Protein 5AOX (pdb70)

CATH classification: 3.30.720.10

GO terms:
  GO:0005515 protein binding (F, IPI)
  GO:0005047 signal recognition particle binding (F, TAS)
  GO:0003723 RNA binding (F, TAS)
  GO:0005785 signal recognition particle receptor complex (C, TAS)
  GO:0005829 cytosol (C, TAS)

Structure (mmCIF, N/CA/C/O backbone):
data_5AOX
#
_entry.id   5AOX
#
_cell.length_a   81.480
_cell.length_b   56.730
_cell.length_c   170.590
_cell.angle_alpha   90.00
_cell.angle_beta   93.69
_cell.angle_gamma   90.00
#
_symmetry.space_group_name_H-M   'C 1 2 1'
#
loop_
_entity.id
_entity.type
_entity.pdbx_description
1 polymer 'SIGNAL RECOGNITION PARTICLE 9 KDA PROTEIN'
2 polymer 'SIGNAL RECOGNITION PARTICLE 14 KDA PROTEIN'
3 polymer 'ALU JO CONSENSUS RNA'
4 non-polymer 'ACETATE ION'
5 non-polymer 'SULFATE ION'
6 non-polymer DI(HYDROXYETHYL)ETHER
7 non-polymer 'MAGNESIUM ION'
8 water water
#
loop_
_atom_site.group_PDB
_atom_site.id
_atom_site.type_symbol
_atom_site.label_atom_id
_atom_site.label_alt_id
_atom_site.label_comp_id
_atom_site.label_asym_id
_atom_site.label_entity_id
_atom_site.label_seq_id
_atom_site.pdbx_PDB_ins_code
_atom_site.Cartn_x
_atom_site.Cartn_y
_atom_site.Cartn_z
_atom_site.occupancy
_atom_site.B_iso_or_equiv
_atom_site.auth_seq_id
_atom_site.auth_comp_id
_atom_site.auth_asym_id
_atom_site.auth_atom_id
_atom_site.pdbx_PDB_model_num
ATOM 1 N N . PRO A 1 1 ? 29.311 -3.159 28.271 1.00 25.68 2 PRO A N 1
ATOM 2 C CA . PRO A 1 1 ? 29.827 -3.677 29.540 1.00 26.31 2 PRO A CA 1
ATOM 3 C C . PRO A 1 1 ? 28.793 -3.578 30.655 1.00 26.30 2 PRO A C 1
ATOM 4 O O . PRO A 1 1 ? 27.676 -3.106 30.422 1.00 25.79 2 PRO A O 1
ATOM 15 N N . GLN A 1 2 ? 29.179 -4.022 31.848 1.00 27.60 3 GLN A N 1
ATOM 16 C CA . GLN A 1 2 ? 28.336 -3.917 33.034 1.00 27.79 3 GLN A CA 1
ATOM 17 C C . GLN A 1 2 ? 28.514 -2.551 33.696 1.00 27.44 3 GLN A C 1
ATOM 18 O O . GLN A 1 2 ? 29.625 -2.025 33.751 1.00 27.45 3 GLN A O 1
ATOM 32 N N . TYR A 1 3 ? 27.415 -1.990 34.196 1.00 26.95 4 TYR A N 1
ATOM 33 C CA . TYR A 1 3 ? 27.445 -0.732 34.942 1.00 26.79 4 TYR A CA 1
ATOM 34 C C . TYR A 1 3 ? 27.155 -0.982 36.422 1.00 29.34 4 TYR A C 1
ATOM 35 O O . TYR A 1 3 ? 26.243 -1.739 36.759 1.00 28.84 4 TYR A O 1
ATOM 53 N N . GLN A 1 4 ? 27.918 -0.336 37.302 1.00 35.42 5 GLN A N 1
ATOM 54 C CA . GLN A 1 4 ? 27.700 -0.474 38.741 1.00 41.16 5 GLN A CA 1
ATOM 55 C C . GLN A 1 4 ? 26.826 0.655 39.294 1.00 39.30 5 GLN A C 1
ATOM 56 O O . GLN A 1 4 ? 26.237 0.523 40.367 1.00 39.90 5 GLN A O 1
ATOM 70 N N . THR A 1 5 ? 26.746 1.755 38.550 1.00 27.10 6 THR A N 1
ATOM 71 C CA . THR A 1 5 ? 25.967 2.918 38.959 1.00 26.92 6 THR A CA 1
ATOM 72 C C . THR A 1 5 ? 24.701 3.023 38.119 1.00 26.41 6 THR A C 1
ATOM 73 O O . THR A 1 5 ? 24.756 3.161 36.890 1.00 25.74 6 THR A O 1
ATOM 84 N N . TRP A 1 6 ? 23.559 2.951 38.789 1.00 25.19 7 TRP A N 1
ATOM 85 C CA . TRP A 1 6 ? 22.277 2.877 38.102 1.00 24.19 7 TRP A CA 1
ATOM 86 C C . TRP A 1 6 ? 22.005 4.060 37.170 1.00 25.07 7 TRP A C 1
ATOM 87 O O . TRP A 1 6 ? 21.641 3.862 36.011 1.00 23.69 7 TRP A O 1
ATOM 108 N N . GLU A 1 7 ? 22.151 5.281 37.679 1.00 27.59 8 GLU A N 1
ATOM 109 C CA . GLU A 1 7 ? 21.793 6.463 36.901 1.00 28.88 8 GLU A CA 1
ATOM 110 C C . GLU A 1 7 ? 22.681 6.572 35.674 1.00 28.09 8 GLU A C 1
ATOM 111 O O . GLU A 1 7 ? 22.254 7.056 34.624 1.00 27.97 8 GLU A O 1
ATOM 123 N N . GLU A 1 8 ? 23.921 6.117 35.812 1.00 27.73 9 GLU A N 1
ATOM 124 C CA . GLU A 1 8 ? 24.858 6.137 34.699 1.00 27.19 9 GLU A CA 1
ATOM 125 C C . GLU A 1 8 ? 24.394 5.166 33.615 1.00 24.58 9 GLU A C 1
ATOM 126 O O . GLU A 1 8 ? 24.455 5.469 32.421 1.00 24.31 9 GLU A O 1
ATOM 138 N N . PHE A 1 9 ? 23.917 4.002 34.041 1.00 22.91 10 PHE A N 1
ATOM 139 C CA . PHE A 1 9 ? 23.371 3.020 33.118 1.00 20.77 10 PHE A CA 1
ATOM 140 C C . PHE A 1 9 ? 22.110 3.565 32.466 1.00 20.79 10 PHE A C 1
ATOM 141 O O . PHE A 1 9 ? 21.935 3.477 31.252 1.00 19.96 10 PHE A O 1
ATOM 158 N N . SER A 1 10 ? 21.236 4.129 33.288 1.00 21.95 11 SER A N 1
ATOM 159 C CA . SER A 1 10 ? 19.960 4.649 32.824 1.00 22.30 11 SER A CA 1
ATOM 160 C C . SER A 1 10 ? 20.155 5.651 31.688 1.00 23.09 11 SER A C 1
ATOM 161 O O . SER A 1 10 ? 19.486 5.579 30.657 1.00 22.31 11 SER A O 1
ATOM 169 N N . ARG A 1 11 ? 21.091 6.572 31.879 1.00 24.82 12 ARG A N 1
ATOM 170 C CA . ARG A 1 11 ? 21.345 7.622 30.903 1.00 26.06 12 ARG A CA 1
ATOM 171 C C . ARG A 1 11 ? 21.950 7.066 29.618 1.00 24.49 12 ARG A C 1
ATOM 172 O O . ARG A 1 11 ? 21.512 7.416 28.524 1.00 24.44 12 ARG A O 1
ATOM 193 N N . ALA A 1 12 ? 22.951 6.200 29.752 1.00 23.44 13 ALA A N 1
ATOM 194 C CA . ALA A 1 12 ? 23.579 5.576 28.590 1.00 22.21 13 ALA A CA 1
ATOM 195 C C . ALA A 1 12 ? 22.574 4.697 27.849 1.00 20.34 13 ALA A C 1
ATOM 196 O O . ALA A 1 12 ? 22.537 4.690 26.623 1.00 19.98 13 ALA A O 1
ATOM 203 N N . ALA A 1 13 ? 21.753 3.966 28.597 1.00 19.51 14 ALA A N 1
ATOM 204 C CA . ALA A 1 13 ? 20.758 3.079 27.992 1.00 18.02 14 ALA A CA 1
ATOM 205 C C . ALA A 1 13 ? 19.720 3.864 27.187 1.00 19.23 14 ALA A C 1
ATOM 206 O O . ALA A 1 13 ? 19.353 3.474 26.077 1.00 19.42 14 ALA A O 1
ATOM 213 N N . GLU A 1 14 ? 19.254 4.973 27.747 1.00 23.04 15 GLU A N 1
ATOM 214 C CA . GLU A 1 14 ? 18.281 5.814 27.066 1.00 25.82 15 GLU A CA 1
ATOM 215 C C . GLU A 1 14 ? 18.875 6.466 25.816 1.00 25.28 15 GLU A C 1
ATOM 216 O O . GLU A 1 14 ? 18.208 6.571 24.788 1.00 22.49 15 GLU A O 1
ATOM 228 N N . LYS A 1 15 ? 20.127 6.904 25.914 1.00 28.05 16 LYS A N 1
ATOM 229 C CA . LYS A 1 15 ? 20.826 7.502 24.781 1.00 29.36 16 LYS A CA 1
ATOM 230 C C . LYS A 1 15 ? 20.910 6.507 23.628 1.00 26.50 16 LYS A C 1
ATOM 231 O O . LYS A 1 15 ? 20.708 6.863 22.462 1.00 24.94 16 LYS A O 1
ATOM 250 N N . LEU A 1 16 ? 21.211 5.257 23.970 1.00 20.09 17 LEU A N 1
ATOM 251 C CA . LEU A 1 16 ? 21.404 4.209 22.977 1.00 18.83 17 LEU A CA 1
ATOM 252 C C . LEU A 1 16 ? 20.094 3.919 22.269 1.00 18.55 17 LEU A C 1
ATOM 253 O O . LEU A 1 16 ? 20.062 3.742 21.052 1.00 19.66 17 LEU A O 1
ATOM 269 N N . TYR A 1 17 ? 19.012 3.870 23.036 1.00 18.23 18 TYR A N 1
ATOM 270 C CA . TYR A 1 17 ? 17.693 3.652 22.454 1.00 19.37 18 TYR A CA 1
ATOM 271 C C . TYR A 1 17 ? 17.341 4.767 21.467 1.00 20.19 18 TYR A C 1
ATOM 272 O O . TYR A 1 17 ? 16.951 4.509 20.327 1.00 19.48 18 TYR A O 1
ATOM 290 N N . LEU A 1 18 ? 17.472 6.006 21.921 1.00 20.16 19 LEU A N 1
ATOM 291 C CA . LEU A 1 18 ? 17.082 7.157 21.120 1.00 21.68 19 LEU A CA 1
ATOM 292 C C . LEU A 1 18 ? 17.907 7.285 19.843 1.00 21.90 19 LEU A C 1
ATOM 293 O O . LEU A 1 18 ? 17.444 7.849 18.852 1.00 22.74 19 LEU A O 1
ATOM 309 N N . ALA A 1 19 ? 19.125 6.755 19.868 1.00 23.79 20 ALA A N 1
ATOM 310 C CA . ALA A 1 19 ? 20.013 6.837 18.714 1.00 26.49 20 ALA A CA 1
ATOM 311 C C . ALA A 1 19 ? 19.445 6.049 17.540 1.00 27.87 20 ALA A C 1
ATOM 312 O O . ALA A 1 19 ? 19.641 6.423 16.388 1.00 29.30 20 ALA A O 1
ATOM 319 N N . ASP A 1 20 ? 18.744 4.957 17.836 1.00 26.46 21 ASP A N 1
ATOM 320 C CA . ASP A 1 20 ? 18.116 4.149 16.792 1.00 27.20 21 ASP A CA 1
ATOM 321 C C . ASP A 1 20 ? 17.110 3.177 17.410 1.00 26.34 21 ASP A C 1
ATOM 322 O O . ASP A 1 20 ? 17.444 2.024 17.676 1.00 26.08 21 ASP A O 1
ATOM 331 N N . PRO A 1 21 ? 15.873 3.646 17.640 1.00 25.89 22 PRO A N 1
ATOM 332 C CA . PRO A 1 21 ? 14.831 2.871 18.326 1.00 24.98 22 PRO A CA 1
ATOM 333 C C . PRO A 1 21 ? 14.571 1.479 17.756 1.00 25.33 22 PRO A C 1
ATOM 334 O O . PRO A 1 21 ? 14.398 0.541 18.536 1.00 24.51 22 PRO A O 1
ATOM 345 N N . MET A 1 22 ? 14.543 1.337 16.435 1.00 26.50 23 MET A N 1
ATOM 346 C CA . MET A 1 22 ? 14.204 0.052 15.828 1.00 26.88 23 MET A CA 1
ATOM 347 C C . MET A 1 22 ? 15.297 -0.997 16.044 1.00 26.85 23 MET A C 1
ATOM 348 O O . MET A 1 22 ? 15.005 -2.190 16.111 1.00 26.63 23 MET A O 1
ATOM 362 N N . LYS A 1 23 ? 16.546 -0.554 16.165 1.00 27.05 24 LYS A N 1
ATOM 363 C CA . LYS A 1 23 ? 17.672 -1.477 16.343 1.00 27.07 24 LYS A CA 1
ATOM 364 C C . LYS A 1 23 ? 17.826 -1.946 17.797 1.00 25.76 24 LYS A C 1
ATOM 365 O O . LYS A 1 23 ? 18.428 -2.984 18.060 1.00 25.58 24 LYS A O 1
ATOM 384 N N . ALA A 1 24 ? 17.276 -1.185 18.735 1.00 24.84 25 ALA A N 1
ATOM 385 C CA . ALA A 1 24 ? 17.466 -1.483 20.152 1.00 23.58 25 ALA A CA 1
ATOM 386 C C . ALA A 1 24 ? 16.521 -2.573 20.660 1.00 22.83 25 ALA A C 1
ATOM 387 O O . ALA A 1 24 ? 15.410 -2.744 20.156 1.00 23.03 25 ALA A O 1
ATOM 394 N N . ARG A 1 25 ? 16.984 -3.319 21.658 1.00 12.35 26 ARG A N 1
ATOM 395 C CA . ARG A 1 25 ? 16.113 -4.204 22.416 1.00 12.41 26 ARG A CA 1
ATOM 396 C C . ARG A 1 25 ? 16.445 -4.089 23.897 1.00 13.76 26 ARG A C 1
ATOM 397 O O . ARG A 1 25 ? 17.600 -3.841 24.271 1.00 12.79 26 ARG A O 1
ATOM 418 N N . VAL A 1 26 ? 15.415 -4.261 24.722 1.00 11.72 27 VAL A N 1
ATOM 419 C CA . VAL A 1 26 ? 15.517 -4.139 26.170 1.00 11.91 27 VAL A CA 1
ATOM 420 C C . VAL A 1 26 ? 15.128 -5.468 26.777 1.00 11.58 27 VAL A C 1
ATOM 421 O O . VAL A 1 26 ? 14.020 -5.958 26.546 1.00 12.40 27 VAL A O 1
ATOM 434 N N . VAL A 1 27 ? 16.044 -6.051 27.541 1.00 11.83 28 VAL A N 1
ATOM 435 C CA . VAL A 1 27 ? 15.876 -7.401 28.060 1.00 11.64 28 VAL A CA 1
ATOM 436 C C . VAL A 1 27 ? 15.942 -7.387 29.587 1.00 11.98 28 VAL A C 1
ATOM 437 O O . VAL A 1 27 ? 16.821 -6.749 30.163 1.00 12.50 28 VAL A O 1
ATOM 450 N N . LEU A 1 28 ? 15.002 -8.077 30.225 1.00 12.11 29 LEU A N 1
ATOM 451 C CA . LEU A 1 28 ? 15.016 -8.283 31.676 1.00 14.11 29 LEU A CA 1
ATOM 452 C C . LEU A 1 28 ? 15.203 -9.758 31.947 1.00 14.60 29 LEU A C 1
ATOM 453 O O . LEU A 1 28 ? 14.638 -10.591 31.233 1.00 13.62 29 LEU A O 1
ATOM 469 N N . LYS A 1 29 ? 15.990 -10.080 32.972 1.00 12.71 30 LYS A N 1
ATOM 470 C CA . LYS A 1 29 ? 16.139 -11.457 33.424 1.00 12.85 30 LYS A CA 1
ATOM 471 C C . LYS A 1 29 ? 16.048 -11.537 34.938 1.00 13.42 30 LYS A C 1
ATOM 472 O O . LYS A 1 29 ? 16.861 -10.942 35.648 1.00 14.03 30 LYS A O 1
ATOM 491 N N . TYR A 1 30 ? 15.077 -12.303 35.426 1.00 13.30 31 TYR A N 1
ATOM 492 C CA . TYR A 1 30 ? 14.839 -12.410 36.858 1.00 13.87 31 TYR A CA 1
ATOM 493 C C . TYR A 1 30 ? 15.013 -13.835 37.361 1.00 14.21 31 TYR A C 1
ATOM 494 O O . TYR A 1 30 ? 14.393 -14.767 36.846 1.00 13.79 31 TYR A O 1
ATOM 512 N N . ARG A 1 31 ? 15.856 -13.984 38.380 1.00 15.05 32 ARG A N 1
ATOM 513 C CA . ARG A 1 31 ? 16.074 -15.263 39.039 1.00 15.58 32 ARG A CA 1
ATOM 514 C C . ARG A 1 31 ? 15.704 -15.155 40.515 1.00 16.30 32 ARG A C 1
ATOM 515 O O . ARG A 1 31 ? 16.479 -14.653 41.326 1.00 17.06 32 ARG A O 1
ATOM 536 N N . HIS A 1 32 ? 14.507 -15.624 40.852 1.00 18.24 33 HIS A N 1
ATOM 537 C CA . HIS A 1 32 ? 14.034 -15.584 42.230 1.00 19.01 33 HIS A CA 1
ATOM 538 C C . HIS A 1 32 ? 14.933 -16.426 43.130 1.00 18.11 33 HIS A C 1
ATOM 539 O O . HIS A 1 32 ? 15.306 -15.997 44.213 1.00 18.70 33 HIS A O 1
ATOM 554 N N . SER A 1 33 ? 15.284 -17.618 42.660 1.00 18.88 34 SER A N 1
ATOM 555 C CA . SER A 1 33 ? 16.072 -18.561 43.449 1.00 23.35 34 SER A CA 1
ATOM 556 C C . SER A 1 33 ? 17.403 -17.957 43.886 1.00 24.42 34 SER A C 1
ATOM 557 O O . SER A 1 33 ? 17.862 -18.203 44.999 1.00 25.44 34 SER A O 1
ATOM 565 N N . ASP A 1 34 ? 18.012 -17.167 43.006 1.00 26.20 35 ASP A N 1
ATOM 566 C CA . ASP A 1 34 ? 19.298 -16.531 43.289 1.00 28.15 35 ASP A CA 1
ATOM 567 C C . ASP A 1 34 ? 19.123 -15.128 43.865 1.00 28.52 35 ASP A C 1
ATOM 568 O O . ASP A 1 34 ? 20.070 -14.541 44.388 1.00 28.95 35 ASP A O 1
ATOM 577 N N . GLY A 1 35 ? 17.911 -14.593 43.768 1.00 23.56 36 GLY A N 1
ATOM 578 C CA . GLY A 1 35 ? 17.633 -13.261 44.267 1.00 19.41 36 GLY A CA 1
ATOM 579 C C . GLY A 1 35 ? 18.395 -12.190 43.503 1.00 21.64 36 GLY A C 1
ATOM 580 O O . GLY A 1 35 ? 19.006 -11.304 44.102 1.00 22.26 36 GLY A O 1
ATOM 584 N N . ASN A 1 36 ? 18.374 -12.266 42.175 1.00 19.76 37 ASN A N 1
ATOM 585 C CA . ASN A 1 36 ? 18.970 -11.201 41.374 1.00 17.94 37 ASN A CA 1
ATOM 586 C C . ASN A 1 36 ? 18.145 -10.855 40.146 1.00 16.84 37 ASN A C 1
ATOM 587 O O . ASN A 1 36 ? 17.255 -11.604 39.729 1.00 19.13 37 ASN A O 1
ATOM 598 N N . LEU A 1 37 ? 18.437 -9.683 39.604 1.00 16.67 38 LEU A N 1
ATOM 599 C CA . LEU A 1 37 ? 17.727 -9.142 38.468 1.00 15.79 38 LEU A CA 1
ATOM 600 C C . LEU A 1 37 ? 18.759 -8.512 37.552 1.00 15.77 38 LEU A C 1
ATOM 601 O O . LEU A 1 37 ? 19.738 -7.919 38.014 1.00 16.45 38 LEU A O 1
ATOM 617 N N . CYS A 1 38 ? 18.538 -8.647 36.252 1.00 15.06 39 CYS A N 1
ATOM 618 C CA . CYS A 1 38 ? 19.451 -8.101 35.261 1.00 15.03 39 CYS A CA 1
ATOM 619 C C . CYS A 1 38 ? 18.648 -7.360 34.210 1.00 14.36 39 CYS A C 1
ATOM 620 O O . CYS A 1 38 ? 17.574 -7.816 33.805 1.00 13.75 39 CYS A O 1
ATOM 628 N N . VAL A 1 39 ? 19.161 -6.210 33.784 1.00 14.54 40 VAL A N 1
ATOM 629 C CA . VAL A 1 39 ? 18.575 -5.480 32.666 1.00 15.61 40 VAL A CA 1
ATOM 630 C C . VAL A 1 39 ? 19.651 -5.155 31.650 1.00 14.72 40 VAL A C 1
ATOM 631 O O . VAL A 1 39 ? 20.785 -4.806 32.010 1.00 14.80 40 VAL A O 1
ATOM 644 N N . LYS A 1 40 ? 19.289 -5.276 30.378 1.00 13.66 41 LYS A N 1
ATOM 645 C CA . LYS A 1 40 ? 20.208 -4.967 29.292 1.00 13.79 41 LYS A CA 1
ATOM 646 C C . LYS A 1 40 ? 19.529 -4.159 28.193 1.00 13.47 41 LYS A C 1
ATOM 647 O O . LYS A 1 40 ? 18.379 -4.418 27.834 1.00 12.94 41 LYS A O 1
ATOM 666 N N . VAL A 1 41 ? 20.254 -3.176 27.668 1.00 13.86 42 VAL A N 1
ATOM 667 C CA . VAL A 1 41 ? 19.877 -2.534 26.423 1.00 13.70 42 VAL A CA 1
ATOM 668 C C . VAL A 1 41 ? 21.031 -2.693 25.430 1.00 13.96 42 VAL A C 1
ATOM 669 O O . VAL A 1 41 ? 22.193 -2.394 25.743 1.00 14.52 42 VAL A O 1
ATOM 682 N N . THR A 1 42 ? 20.702 -3.193 24.244 1.00 13.59 43 THR A N 1
ATOM 683 C CA . THR A 1 42 ? 21.699 -3.448 23.213 1.00 13.83 43 THR A CA 1
ATOM 684 C C . THR A 1 42 ? 21.156 -3.145 21.818 1.00 13.67 43 THR A C 1
ATOM 685 O O . THR A 1 42 ? 19.954 -3.288 21.562 1.00 13.22 43 THR A O 1
ATOM 696 N N . ASP A 1 43 ? 22.050 -2.717 20.928 1.00 14.13 44 ASP A N 1
ATOM 697 C CA . ASP A 1 43 ? 21.729 -2.554 19.511 1.00 14.12 44 ASP A CA 1
ATOM 698 C C . ASP A 1 43 ? 22.623 -3.472 18.668 1.00 14.24 44 ASP A C 1
ATOM 699 O O . ASP A 1 43 ? 22.742 -3.287 17.458 1.00 14.46 44 ASP A O 1
ATOM 708 N N . ASP A 1 44 ? 23.260 -4.432 19.346 1.00 17.86 45 ASP A N 1
ATOM 709 C CA . ASP A 1 44 ? 24.180 -5.418 18.754 1.00 17.99 45 ASP A CA 1
ATOM 710 C C . ASP A 1 44 ? 25.534 -4.842 18.323 1.00 17.75 45 ASP A C 1
ATOM 711 O O . ASP A 1 44 ? 26.395 -5.568 17.817 1.00 16.53 45 ASP A O 1
ATOM 720 N N . LEU A 1 45 ? 25.723 -3.548 18.559 1.00 15.49 46 LEU A N 1
ATOM 721 C CA . LEU A 1 45 ? 27.032 -2.925 18.445 1.00 16.26 46 LEU A CA 1
ATOM 722 C C . LEU A 1 45 ? 27.593 -2.727 19.851 1.00 16.52 46 LEU A C 1
ATOM 723 O O . LEU A 1 45 ? 28.780 -2.956 20.100 1.00 17.04 46 LEU A O 1
ATOM 739 N N . VAL A 1 46 ? 26.723 -2.314 20.769 1.00 16.21 47 VAL A N 1
ATOM 740 C CA . VAL A 1 46 ? 27.071 -2.210 22.180 1.00 16.86 47 VAL A CA 1
ATOM 741 C C . VAL A 1 46 ? 26.015 -2.913 23.033 1.00 15.78 47 VAL A C 1
ATOM 742 O O . VAL A 1 46 ? 24.845 -3.017 22.634 1.00 15.20 47 VAL A O 1
ATOM 755 N N . SER A 1 47 ? 26.440 -3.401 24.195 1.00 15.96 48 SER A N 1
ATOM 756 C CA . SER A 1 47 ? 25.550 -4.059 25.144 1.00 15.50 48 SER A CA 1
ATOM 757 C C . SER A 1 47 ? 25.726 -3.420 26.512 1.00 15.93 48 SER A C 1
ATOM 758 O O . SER A 1 47 ? 26.780 -3.558 27.140 1.00 16.53 48 SER A O 1
ATOM 766 N N . LEU A 1 48 ? 24.703 -2.705 26.960 1.00 15.70 49 LEU A N 1
ATOM 767 C CA . LEU A 1 48 ? 24.764 -2.016 28.237 1.00 16.14 49 LEU A CA 1
ATOM 768 C C . LEU A 1 48 ? 24.021 -2.853 29.261 1.00 15.83 49 LEU A C 1
ATOM 769 O O . LEU A 1 48 ? 22.846 -3.153 29.075 1.00 15.19 49 LEU A O 1
ATOM 785 N N . VAL A 1 49 ? 24.712 -3.230 30.334 1.00 16.34 50 VAL A N 1
ATOM 786 C CA . VAL A 1 49 ? 24.167 -4.171 31.312 1.00 16.18 50 VAL A CA 1
ATOM 787 C C . VAL A 1 49 ? 24.221 -3.622 32.740 1.00 16.78 50 VAL A C 1
ATOM 788 O O . VAL A 1 49 ? 25.224 -3.042 33.160 1.00 17.54 50 VAL A O 1
ATOM 801 N N . TYR A 1 50 ? 23.130 -3.819 33.475 1.00 16.50 51 TYR A N 1
ATOM 802 C CA . TYR A 1 50 ? 23.071 -3.491 34.895 1.00 17.08 51 TYR A CA 1
ATOM 803 C C . TYR A 1 50 ? 22.512 -4.690 35.654 1.00 18.94 51 TYR A C 1
ATOM 804 O O . TYR A 1 50 ? 21.372 -5.104 35.426 1.00 16.27 51 TYR A O 1
ATOM 822 N N . LYS A 1 51 ? 23.328 -5.256 36.541 1.00 17.64 52 LYS A N 1
ATOM 823 C CA . LYS A 1 51 ? 22.931 -6.424 37.325 1.00 17.69 52 LYS A CA 1
ATOM 824 C C . LYS A 1 51 ? 22.838 -6.048 38.798 1.00 18.45 52 LYS A C 1
ATOM 825 O O . LYS A 1 51 ? 23.658 -5.283 39.299 1.00 19.22 52 LYS A O 1
ATOM 844 N N . THR A 1 52 ? 21.848 -6.591 39.496 1.00 18.30 53 THR A N 1
ATOM 845 C CA . THR A 1 52 ? 21.630 -6.202 40.884 1.00 19.04 53 THR A CA 1
ATOM 846 C C . THR A 1 52 ? 21.027 -7.311 41.726 1.00 19.18 53 THR A C 1
ATOM 847 O O . THR A 1 52 ? 20.421 -8.252 41.204 1.00 18.53 53 THR A O 1
ATOM 858 N N . ASP A 1 53 ? 21.206 -7.181 43.036 1.00 20.16 54 ASP A N 1
ATOM 859 C CA . ASP A 1 53 ? 20.512 -8.021 44.001 1.00 22.24 54 ASP A CA 1
ATOM 860 C C . ASP A 1 53 ? 19.877 -7.153 45.095 1.00 23.36 54 ASP A C 1
ATOM 861 O O . ASP A 1 53 ? 19.476 -7.659 46.144 1.00 22.38 54 ASP A O 1
ATOM 870 N N . GLN A 1 54 ? 19.800 -5.845 44.837 1.00 25.04 55 GLN A N 1
ATOM 871 C CA . GLN A 1 54 ? 19.198 -4.894 45.775 1.00 27.30 55 GLN A CA 1
ATOM 872 C C . GLN A 1 54 ? 17.746 -4.616 45.393 1.00 27.36 55 GLN A C 1
ATOM 873 O O . GLN A 1 54 ? 17.449 -4.272 44.247 1.00 27.48 55 GLN A O 1
ATOM 887 N N . ALA A 1 55 ? 16.848 -4.757 46.362 1.00 27.98 56 ALA A N 1
ATOM 888 C CA . ALA A 1 55 ? 15.412 -4.674 46.101 1.00 27.70 56 ALA A CA 1
ATOM 889 C C . ALA A 1 55 ? 14.966 -3.285 45.641 1.00 27.42 56 ALA A C 1
ATOM 890 O O . ALA A 1 55 ? 13.967 -3.159 44.932 1.00 25.44 56 ALA A O 1
ATOM 897 N N . GLN A 1 56 ? 15.693 -2.245 46.045 1.00 25.76 57 GLN A N 1
ATOM 898 C CA . GLN A 1 56 ? 15.328 -0.885 45.652 1.00 26.73 57 GLN A CA 1
ATOM 899 C C . GLN A 1 56 ? 15.444 -0.689 44.138 1.00 25.46 57 GLN A C 1
ATOM 900 O O . GLN A 1 56 ? 14.765 0.160 43.564 1.00 26.17 57 GLN A O 1
ATOM 914 N N . ASP A 1 57 ? 16.288 -1.487 43.490 1.00 23.88 58 ASP A N 1
ATOM 915 C CA . ASP A 1 57 ? 16.498 -1.368 42.047 1.00 23.27 58 ASP A CA 1
ATOM 916 C C . ASP A 1 57 ? 15.337 -1.930 41.223 1.00 23.97 58 ASP A C 1
ATOM 917 O O . ASP A 1 57 ? 15.206 -1.607 40.043 1.00 21.63 58 ASP A O 1
ATOM 926 N N . VAL A 1 58 ? 14.500 -2.767 41.834 1.00 23.17 59 VAL A N 1
ATOM 927 C CA . VAL A 1 58 ? 13.367 -3.356 41.116 1.00 24.43 59 VAL A CA 1
ATOM 928 C C . VAL A 1 58 ? 12.417 -2.272 40.606 1.00 26.55 59 VAL A C 1
ATOM 929 O O . VAL A 1 58 ? 11.974 -2.309 39.457 1.00 25.64 59 VAL A O 1
ATOM 942 N N . LYS A 1 59 ? 12.109 -1.308 41.462 1.00 25.43 60 LYS A N 1
ATOM 943 C CA . LYS A 1 59 ? 11.243 -0.202 41.081 1.00 26.88 60 LYS A CA 1
ATOM 944 C C . LYS A 1 59 ? 11.921 0.644 40.006 1.00 26.06 60 LYS A C 1
ATOM 945 O O . LYS A 1 59 ? 11.288 1.052 39.032 1.00 26.30 60 LYS A O 1
ATOM 964 N N . LYS A 1 60 ? 13.213 0.898 40.191 1.00 25.38 61 LYS A N 1
ATOM 965 C CA . LYS A 1 60 ? 13.998 1.668 39.225 1.00 27.81 61 LYS A CA 1
ATOM 966 C C . LYS A 1 60 ? 14.012 1.004 37.853 1.00 25.44 61 LYS A C 1
ATOM 967 O O . LYS A 1 60 ? 13.815 1.661 36.830 1.00 23.48 61 LYS A O 1
ATOM 986 N N . ILE A 1 61 ? 14.245 -0.302 37.836 1.00 21.43 62 ILE A N 1
ATOM 987 C CA . ILE A 1 61 ? 14.326 -1.034 36.581 1.00 19.87 62 ILE A CA 1
ATOM 988 C C . ILE A 1 61 ? 12.956 -1.136 35.931 1.00 20.51 62 ILE A C 1
ATOM 989 O O . ILE A 1 61 ? 12.828 -1.012 34.713 1.00 19.85 62 ILE A O 1
ATOM 1005 N N . GLU A 1 62 ? 11.930 -1.344 36.747 1.00 24.46 63 GLU A N 1
ATOM 1006 C CA . GLU A 1 62 ? 10.567 -1.434 36.246 1.00 25.09 63 GLU A CA 1
ATOM 1007 C C . GLU A 1 62 ? 10.118 -0.111 35.617 1.00 27.59 63 GLU A C 1
ATOM 1008 O O . GLU A 1 62 ? 9.546 -0.105 34.528 1.00 30.40 63 GLU A O 1
ATOM 1020 N N . LYS A 1 63 ? 10.374 1.005 36.296 1.00 25.15 64 LYS A N 1
ATOM 1021 C CA . LYS A 1 63 ? 10.029 2.313 35.746 1.00 26.35 64 LYS A CA 1
ATOM 1022 C C . LYS A 1 63 ? 10.793 2.563 34.442 1.00 24.71 64 LYS A C 1
ATOM 1023 O O . LYS A 1 63 ? 10.221 3.029 33.458 1.00 25.11 64 LYS A O 1
ATOM 1042 N N . PHE A 1 64 ? 12.082 2.237 34.447 1.00 27.82 65 PHE A N 1
ATOM 1043 C CA . PHE A 1 64 ? 12.925 2.371 33.264 1.00 24.52 65 PHE A CA 1
ATOM 1044 C C . PHE A 1 64 ? 12.326 1.606 32.090 1.00 24.15 65 PHE A C 1
ATOM 1045 O O . PHE A 1 64 ? 12.114 2.167 31.016 1.00 26.78 65 PHE A O 1
ATOM 1062 N N . HIS A 1 65 ? 12.062 0.322 32.315 1.00 23.51 66 HIS A N 1
ATOM 1063 C CA . HIS A 1 65 ? 11.477 -0.558 31.312 1.00 25.59 66 HIS A CA 1
ATOM 1064 C C . HIS A 1 65 ? 10.154 0.021 30.813 1.00 27.06 66 HIS A C 1
ATOM 1065 O O . HIS A 1 65 ? 9.841 -0.023 29.623 1.00 27.52 66 HIS A O 1
ATOM 1080 N N . SER A 1 66 ? 9.394 0.585 31.744 1.00 27.67 67 SER A N 1
ATOM 1081 C CA . SER A 1 66 ? 8.102 1.181 31.444 1.00 28.11 67 SER A CA 1
ATOM 1082 C C . SER A 1 66 ? 8.218 2.436 30.586 1.00 28.24 67 SER A C 1
ATOM 1083 O O . SER A 1 66 ? 7.458 2.614 29.634 1.00 29.10 67 SER A O 1
ATOM 1091 N N . GLN A 1 67 ? 9.166 3.304 30.928 1.00 24.91 68 GLN A N 1
ATOM 1092 C CA . GLN A 1 67 ? 9.375 4.541 30.192 1.00 25.38 68 GLN A CA 1
ATOM 1093 C C . GLN A 1 67 ? 9.791 4.267 28.747 1.00 23.56 68 GLN A C 1
ATOM 1094 O O . GLN A 1 67 ? 9.322 4.931 27.823 1.00 24.28 68 GLN A O 1
ATOM 1108 N N . LEU A 1 68 ? 10.672 3.293 28.545 1.00 21.40 69 LEU A N 1
ATOM 1109 C CA . LEU A 1 68 ? 11.131 2.991 27.200 1.00 19.71 69 LEU A CA 1
ATOM 1110 C C . LEU A 1 68 ? 9.982 2.431 26.377 1.00 20.12 69 LEU A C 1
ATOM 1111 O O . LEU A 1 68 ? 9.879 2.711 25.184 1.00 19.77 69 LEU A O 1
ATOM 1127 N N . MET A 1 69 ? 9.110 1.660 27.019 1.00 21.02 70 MET A N 1
ATOM 1128 C CA . MET A 1 69 ? 7.929 1.142 26.349 1.00 21.86 70 MET A CA 1
ATOM 1129 C C . MET A 1 69 ? 7.027 2.272 25.847 1.00 23.78 70 MET A C 1
ATOM 1130 O O . MET A 1 69 ? 6.495 2.204 24.742 1.00 23.93 70 MET A O 1
ATOM 1144 N N . ARG A 1 70 ? 6.844 3.306 26.658 1.00 25.44 71 ARG A N 1
ATOM 1145 C CA . ARG A 1 70 ? 5.991 4.422 26.252 1.00 27.61 71 ARG A CA 1
ATOM 1146 C C . ARG A 1 70 ? 6.619 5.163 25.075 1.00 26.66 71 ARG A C 1
ATOM 1147 O O . ARG A 1 70 ? 5.918 5.628 24.183 1.00 27.74 71 ARG A O 1
ATOM 1168 N N . LEU A 1 71 ? 7.944 5.257 25.067 1.00 24.74 72 LEU A N 1
ATOM 1169 C CA . LEU A 1 71 ? 8.636 5.936 23.981 1.00 23.78 72 LEU A CA 1
ATOM 1170 C C . LEU A 1 71 ? 8.459 5.159 22.676 1.00 22.65 72 LEU A C 1
ATOM 1171 O O . LEU A 1 71 ? 8.221 5.747 21.621 1.00 22.79 72 LEU A O 1
ATOM 1187 N N . MET A 1 72 ? 8.546 3.835 22.765 1.00 21.47 73 MET A N 1
ATOM 1188 C CA . MET A 1 72 ? 8.443 2.967 21.596 1.00 20.30 73 MET A CA 1
ATOM 1189 C C . MET A 1 72 ? 7.106 3.094 20.872 1.00 22.17 73 MET A C 1
ATOM 1190 O O . MET A 1 72 ? 7.032 2.914 19.655 1.00 21.34 73 MET A O 1
ATOM 1204 N N . VAL A 1 73 ? 6.054 3.393 21.624 1.00 23.95 74 VAL A N 1
ATOM 1205 C CA . VAL A 1 73 ? 4.713 3.450 21.056 1.00 25.97 74 VAL A CA 1
ATOM 1206 C C . VAL A 1 73 ? 4.279 4.882 20.745 1.00 27.89 74 VAL A C 1
ATOM 1207 O O . VAL A 1 73 ? 3.164 5.102 20.275 1.00 29.91 74 VAL A O 1
ATOM 1220 N N . ALA A 1 74 ? 5.159 5.848 20.995 1.00 27.64 75 ALA A N 1
ATOM 1221 C CA . ALA A 1 74 ? 4.884 7.237 20.627 1.00 28.87 75 ALA A CA 1
ATOM 1222 C C . ALA A 1 74 ? 5.276 7.485 19.174 1.00 29.66 75 ALA A C 1
ATOM 1223 O O . ALA A 1 74 ? 6.436 7.303 18.800 1.00 30.13 75 ALA A O 1
ATOM 1230 N N . LYS A 1 75 ? 4.308 7.902 18.360 1.00 33.72 76 LYS A N 1
ATOM 1231 C CA . LYS A 1 75 ? 4.549 8.157 16.942 1.00 35.40 76 LYS A CA 1
ATOM 1232 C C . LYS A 1 75 ? 5.375 9.427 16.734 1.00 37.97 76 LYS A C 1
ATOM 1233 O O . LYS A 1 75 ? 5.188 10.423 17.440 1.00 37.90 76 LYS A O 1
ATOM 1237 N N . GLU A 1 76 ? 6.288 9.384 15.766 1.00 48.31 77 GLU A N 1
ATOM 1238 C CA . GLU A 1 76 ? 7.141 10.530 15.456 1.00 52.49 77 GLU A CA 1
ATOM 1239 C C . GLU A 1 76 ? 6.345 11.628 14.760 1.00 53.56 77 GLU A C 1
ATOM 1240 O O . GLU A 1 76 ? 5.822 11.425 13.666 1.00 55.25 77 GLU A O 1
ATOM 1244 N N . GLY B 2 1 ? 3.504 -18.930 22.437 1.00 19.15 2 GLY B N 1
ATOM 1245 C CA . GLY B 2 1 ? 2.745 -18.441 21.300 1.00 19.63 2 GLY B CA 1
ATOM 1246 C C . GLY B 2 1 ? 2.270 -17.013 21.492 1.00 19.14 2 GLY B C 1
ATOM 1247 O O . GLY B 2 1 ? 2.290 -16.482 22.598 1.00 18.76 2 GLY B O 1
ATOM 1250 N N . ALA B 2 2 ? 1.850 -16.388 20.400 1.00 19.22 3 ALA B N 1
ATOM 1251 C CA . ALA B 2 2 ? 1.339 -15.026 20.445 1.00 18.95 3 ALA B CA 1
ATOM 1252 C C . ALA B 2 2 ? -0.053 -15.001 21.074 1.00 20.73 3 ALA B C 1
ATOM 1253 O O . ALA B 2 2 ? -0.826 -15.948 20.923 1.00 22.38 3 ALA B O 1
ATOM 1260 N N . MET B 2 3 ? -0.364 -13.915 21.779 1.00 20.49 4 MET B N 1
ATOM 1261 C CA . MET B 2 3 ? -1.674 -13.762 22.403 1.00 22.23 4 MET B CA 1
ATOM 1262 C C . MET B 2 3 ? -2.007 -12.291 22.655 1.00 21.91 4 MET B C 1
ATOM 1263 O O . MET B 2 3 ? -1.144 -11.422 22.540 1.00 20.26 4 MET B O 1
ATOM 1277 N N . GLU B 2 4 ? -3.269 -12.025 22.982 1.00 23.66 5 GLU B N 1
ATOM 1278 C CA . GLU B 2 4 ? -3.713 -10.685 23.340 1.00 23.72 5 GLU B CA 1
ATOM 1279 C C . GLU B 2 4 ? -2.987 -10.229 24.606 1.00 22.50 5 GLU B C 1
ATOM 1280 O O . GLU B 2 4 ? -2.617 -11.048 25.453 1.00 22.38 5 GLU B O 1
ATOM 1292 N N . SER B 2 5 ? -2.804 -8.918 24.734 1.00 21.72 6 SER B N 1
ATOM 1293 C CA . SER B 2 5 ? -1.953 -8.353 25.775 1.00 23.27 6 SER B CA 1
ATOM 1294 C C . SER B 2 5 ? -2.423 -8.737 27.182 1.00 24.32 6 SER B C 1
ATOM 1295 O O . SER B 2 5 ? -1.618 -8.863 28.107 1.00 22.64 6 SER B O 1
ATOM 1303 N N . GLU B 2 6 ? -3.726 -8.940 27.332 1.00 26.70 7 GLU B N 1
ATOM 1304 C CA . GLU B 2 6 ? -4.303 -9.236 28.639 1.00 32.11 7 GLU B CA 1
ATOM 1305 C C . GLU B 2 6 ? -3.994 -10.676 29.030 1.00 30.06 7 GLU B C 1
ATOM 1306 O O . GLU B 2 6 ? -3.733 -10.968 30.196 1.00 26.81 7 GLU B O 1
ATOM 1318 N N . GLN B 2 7 ? -4.026 -11.577 28.051 1.00 25.04 8 GLN B N 1
ATOM 1319 C CA . GLN B 2 7 ? -3.738 -12.980 28.316 1.00 25.32 8 GLN B CA 1
ATOM 1320 C C . GLN B 2 7 ? -2.239 -13.149 28.550 1.00 23.20 8 GLN B C 1
ATOM 1321 O O . GLN B 2 7 ? -1.817 -14.004 29.321 1.00 23.17 8 GLN B O 1
ATOM 1335 N N . PHE B 2 8 ? -1.445 -12.323 27.873 1.00 21.56 9 PHE B N 1
ATOM 1336 C CA . PHE B 2 8 ? 0.001 -12.308 28.065 1.00 19.61 9 PHE B CA 1
ATOM 1337 C C . PHE B 2 8 ? 0.345 -12.046 29.531 1.00 19.25 9 PHE B C 1
ATOM 1338 O O . PHE B 2 8 ? 1.202 -12.712 30.096 1.00 18.59 9 PHE B O 1
ATOM 1355 N N . LEU B 2 9 ? -0.337 -11.086 30.149 1.00 19.81 10 LEU B N 1
ATOM 1356 C CA . LEU B 2 9 ? -0.083 -10.754 31.555 1.00 19.60 10 LEU B CA 1
ATOM 1357 C C . LEU B 2 9 ? -0.407 -11.925 32.488 1.00 20.74 10 LEU B C 1
ATOM 1358 O O . LEU B 2 9 ? 0.325 -12.190 33.444 1.00 20.12 10 LEU B O 1
ATOM 1374 N N . THR B 2 10 ? -1.504 -12.622 32.209 1.00 22.52 11 THR B N 1
ATOM 1375 C CA . THR B 2 10 ? -1.883 -13.793 32.995 1.00 23.83 11 THR B CA 1
ATOM 1376 C C . THR B 2 10 ? -0.824 -14.890 32.862 1.00 22.94 11 THR B C 1
ATOM 1377 O O . THR B 2 10 ? -0.395 -15.479 33.853 1.00 22.93 11 THR B O 1
ATOM 1388 N N . GLU B 2 11 ? -0.400 -15.154 31.631 1.00 22.28 12 GLU B N 1
ATOM 1389 C CA . GLU B 2 11 ? 0.596 -16.188 31.382 1.00 21.57 12 GLU B CA 1
ATOM 1390 C C . GLU B 2 11 ? 1.973 -15.789 31.908 1.00 19.71 12 GLU B C 1
ATOM 1391 O O . GLU B 2 11 ? 2.760 -16.649 32.306 1.00 19.42 12 GLU B O 1
ATOM 1403 N N . LEU B 2 12 ? 2.265 -14.492 31.912 1.00 18.59 13 LEU B N 1
ATOM 1404 C CA . LEU B 2 12 ? 3.523 -14.009 32.475 1.00 17.00 13 LEU B CA 1
ATOM 1405 C C . LEU B 2 12 ? 3.574 -14.266 33.984 1.00 17.43 13 LEU B C 1
ATOM 1406 O O . LEU B 2 12 ? 4.593 -14.711 34.510 1.00 16.72 13 LEU B O 1
ATOM 1422 N N . THR B 2 13 ? 2.475 -13.982 34.674 1.00 18.69 14 THR B N 1
ATOM 1423 C CA . THR B 2 13 ? 2.376 -14.276 36.099 1.00 19.34 14 THR B CA 1
ATOM 1424 C C . THR B 2 13 ? 2.675 -15.751 36.346 1.00 19.91 14 THR B C 1
ATOM 1425 O O . THR B 2 13 ? 3.481 -16.088 37.207 1.00 19.46 14 THR B O 1
ATOM 1436 N N . ARG B 2 14 ? 2.044 -16.623 35.566 1.00 22.30 15 ARG B N 1
ATOM 1437 C CA . ARG B 2 14 ? 2.258 -18.056 35.703 1.00 24.81 15 ARG B CA 1
ATOM 1438 C C . ARG B 2 14 ? 3.723 -18.434 35.487 1.00 22.60 15 ARG B C 1
ATOM 1439 O O . ARG B 2 14 ? 4.257 -19.308 36.169 1.00 21.01 15 ARG B O 1
ATOM 1460 N N . LEU B 2 15 ? 4.374 -17.764 34.549 1.00 18.88 16 LEU B N 1
ATOM 1461 C CA . LEU B 2 15 ? 5.771 -18.040 34.260 1.00 17.59 16 LEU B CA 1
ATOM 1462 C C . LEU B 2 15 ? 6.640 -17.714 35.478 1.00 16.85 16 LEU B C 1
ATOM 1463 O O . LEU B 2 15 ? 7.480 -18.527 35.880 1.00 16.77 16 LEU B O 1
ATOM 1479 N N . PHE B 2 16 ? 6.424 -16.534 36.066 1.00 16.42 17 PHE B N 1
ATOM 1480 C CA . PHE B 2 16 ? 7.119 -16.136 37.287 1.00 15.89 17 PHE B CA 1
ATOM 1481 C C . PHE B 2 16 ? 6.915 -17.174 38.380 1.00 17.07 17 PHE B C 1
ATOM 1482 O O . PHE B 2 16 ? 7.864 -17.572 39.064 1.00 16.72 17 PHE B O 1
ATOM 1499 N N . GLN B 2 17 ? 5.671 -17.617 38.535 1.00 18.57 18 GLN B N 1
ATOM 1500 C CA . GLN B 2 17 ? 5.330 -18.598 39.561 1.00 19.92 18 GLN B CA 1
ATOM 1501 C C . GLN B 2 17 ? 6.038 -19.931 39.318 1.00 20.14 18 GLN B C 1
ATOM 1502 O O . GLN B 2 17 ? 6.527 -20.563 40.252 1.00 20.48 18 GLN B O 1
ATOM 1516 N N . LYS B 2 18 ? 6.089 -20.354 38.061 1.00 23.43 19 LYS B N 1
ATOM 1517 C CA . LYS B 2 18 ? 6.742 -21.607 37.700 1.00 26.06 19 LYS B CA 1
ATOM 1518 C C . LYS B 2 18 ? 8.248 -21.547 37.979 1.00 23.10 19 LYS B C 1
ATOM 1519 O O . LYS B 2 18 ? 8.852 -22.553 38.350 1.00 21.11 19 LYS B O 1
ATOM 1538 N N . CYS B 2 19 ? 8.841 -20.366 37.807 1.00 17.57 20 CYS B N 1
ATOM 1539 C CA . CYS B 2 19 ? 10.288 -20.198 37.954 1.00 20.19 20 CYS B CA 1
ATOM 1540 C C . CYS B 2 19 ? 10.702 -19.650 39.313 1.00 22.31 20 CYS B C 1
ATOM 1541 O O . CYS B 2 19 ? 11.798 -19.110 39.465 1.00 24.74 20 CYS B O 1
ATOM 1549 N N . ARG B 2 20 ? 9.832 -19.780 40.301 1.00 21.71 21 ARG B N 1
ATOM 1550 C CA . ARG B 2 20 ? 10.124 -19.233 41.615 1.00 26.09 21 ARG B CA 1
ATOM 1551 C C . ARG B 2 20 ? 11.146 -20.114 42.335 1.00 27.81 21 ARG B C 1
ATOM 1552 O O . ARG B 2 20 ? 12.065 -19.619 42.980 1.00 25.72 21 ARG B O 1
ATOM 1573 N N . THR B 2 21 ? 10.998 -21.424 42.191 1.00 30.00 22 THR B N 1
ATOM 1574 C CA . THR B 2 21 ? 11.889 -22.373 42.846 1.00 34.61 22 THR B CA 1
ATOM 1575 C C . THR B 2 21 ? 13.195 -22.549 42.075 1.00 32.17 22 THR B C 1
ATOM 1576 O O . THR B 2 21 ? 14.226 -22.903 42.650 1.00 32.58 22 THR B O 1
ATOM 1587 N N . SER B 2 22 ? 13.149 -22.302 40.771 1.00 25.13 23 SER B N 1
ATOM 1588 C CA . SER B 2 22 ? 14.313 -22.502 39.916 1.00 21.82 23 SER B CA 1
ATOM 1589 C C . SER B 2 22 ? 14.088 -21.874 38.548 1.00 18.70 23 SER B C 1
ATOM 1590 O O . SER B 2 22 ? 12.964 -21.812 38.067 1.00 18.30 23 SER B O 1
ATOM 1598 N N . GLY B 2 23 ? 15.162 -21.395 37.931 1.00 20.03 24 GLY B N 1
ATOM 1599 C CA . GLY B 2 23 ? 15.096 -20.925 36.559 1.00 17.33 24 GLY B CA 1
ATOM 1600 C C . GLY B 2 23 ? 15.042 -19.420 36.397 1.00 15.39 24 GLY B C 1
ATOM 1601 O O . GLY B 2 23 ? 14.807 -18.676 37.354 1.00 18.95 24 GLY B O 1
ATOM 1605 N N . SER B 2 24 ? 15.258 -18.980 35.159 1.00 15.26 25 SER B N 1
ATOM 1606 C CA . SER B 2 24 ? 15.272 -17.562 34.813 1.00 15.68 25 SER B CA 1
ATOM 1607 C C . SER B 2 24 ? 14.032 -17.184 34.022 1.00 13.15 25 SER B C 1
ATOM 1608 O O . SER B 2 24 ? 13.594 -17.935 33.155 1.00 13.02 25 SER B O 1
ATOM 1616 N N . VAL B 2 25 ? 13.475 -16.018 34.332 1.00 12.68 26 VAL B N 1
ATOM 1617 C CA . VAL B 2 25 ? 12.409 -15.425 33.543 1.00 12.55 26 VAL B CA 1
ATOM 1618 C C . VAL B 2 25 ? 13.012 -14.323 32.683 1.00 12.99 26 VAL B C 1
ATOM 1619 O O . VAL B 2 25 ? 13.497 -13.320 33.212 1.00 13.76 26 VAL B O 1
ATOM 1632 N N . TYR B 2 26 ? 12.975 -14.513 31.366 1.00 17.12 27 TYR B N 1
ATOM 1633 C CA . TYR B 2 26 ? 13.441 -13.506 30.420 1.00 16.93 27 TYR B CA 1
ATOM 1634 C C . TYR B 2 26 ? 12.258 -12.719 29.872 1.00 15.19 27 TYR B C 1
ATOM 1635 O O . TYR B 2 26 ? 11.241 -13.307 29.516 1.00 16.89 27 TYR B O 1
ATOM 1653 N N . ILE B 2 27 ? 12.396 -11.400 29.800 1.00 11.30 28 ILE B N 1
ATOM 1654 C CA . ILE B 2 27 ? 11.402 -10.554 29.143 1.00 11.38 28 ILE B CA 1
ATOM 1655 C C . ILE B 2 27 ? 12.107 -9.599 28.197 1.00 11.10 28 ILE B C 1
ATOM 1656 O O . ILE B 2 27 ? 13.012 -8.877 28.610 1.00 10.89 28 ILE B O 1
ATOM 1672 N N . THR B 2 28 ? 11.676 -9.589 26.940 1.00 11.16 29 THR B N 1
ATOM 1673 C CA . THR B 2 28 ? 12.289 -8.747 25.911 1.00 11.18 29 THR B CA 1
ATOM 1674 C C . THR B 2 28 ? 11.272 -7.755 25.353 1.00 13.06 29 THR B C 1
ATOM 1675 O O . THR B 2 28 ? 10.142 -8.129 25.045 1.00 11.53 29 THR B O 1
ATOM 1686 N N . LEU B 2 29 ? 11.692 -6.497 25.237 1.00 11.17 30 LEU B N 1
ATOM 1687 C CA . LEU B 2 29 ? 10.845 -5.420 24.755 1.00 11.47 30 LEU B CA 1
ATOM 1688 C C . LEU B 2 29 ? 11.526 -4.728 23.573 1.00 11.44 30 LEU B C 1
ATOM 1689 O O . LEU B 2 29 ? 12.707 -4.363 23.657 1.00 11.19 30 LEU B O 1
ATOM 1705 N N . LYS B 2 30 ? 10.781 -4.557 22.485 1.00 11.76 31 LYS B N 1
ATOM 1706 C CA . LYS B 2 30 ? 11.285 -3.887 21.281 1.00 12.86 31 LYS B CA 1
ATOM 1707 C C . LYS B 2 30 ? 10.176 -3.120 20.572 1.00 12.38 31 LYS B C 1
ATOM 1708 O O . LYS B 2 30 ? 9.005 -3.510 20.614 1.00 12.67 31 LYS B O 1
ATOM 1727 N N . LYS B 2 31 ? 10.559 -2.054 19.881 1.00 16.22 32 LYS B N 1
ATOM 1728 C CA . LYS B 2 31 ? 9.648 -1.365 18.985 1.00 14.74 32 LYS B CA 1
ATOM 1729 C C . LYS B 2 31 ? 9.323 -2.303 17.823 1.00 13.31 32 LYS B C 1
ATOM 1730 O O . LYS B 2 31 ? 10.204 -3.012 17.336 1.00 15.49 32 LYS B O 1
ATOM 1749 N N . TYR B 2 32 ? 8.057 -2.315 17.408 1.00 18.08 33 TYR B N 1
ATOM 1750 C CA . TYR B 2 32 ? 7.568 -3.225 16.374 1.00 18.81 33 TYR B CA 1
ATOM 1751 C C . TYR B 2 32 ? 6.855 -2.444 15.275 1.00 19.63 33 TYR B C 1
ATOM 1752 O O . TYR B 2 32 ? 5.948 -1.659 15.556 1.00 19.17 33 TYR B O 1
ATOM 1770 N N . ASP B 2 33 ? 7.263 -2.665 14.027 1.00 21.00 34 ASP B N 1
ATOM 1771 C CA . ASP B 2 33 ? 6.745 -1.893 12.900 1.00 22.22 34 ASP B CA 1
ATOM 1772 C C . ASP B 2 33 ? 5.701 -2.654 12.086 1.00 22.75 34 ASP B C 1
ATOM 1773 O O . ASP B 2 33 ? 5.319 -2.216 11.003 1.00 24.37 34 ASP B O 1
ATOM 1782 N N . GLY B 2 34 ? 5.258 -3.798 12.598 1.00 22.09 35 GLY B N 1
ATOM 1783 C CA . GLY B 2 34 ? 4.160 -4.521 11.985 1.00 22.63 35 GLY B CA 1
ATOM 1784 C C . GLY B 2 34 ? 4.547 -5.500 10.892 1.00 24.07 35 GLY B C 1
ATOM 1785 O O . GLY B 2 34 ? 3.676 -6.090 10.259 1.00 24.78 35 GLY B O 1
ATOM 1789 N N . ARG B 2 35 ? 5.842 -5.692 10.668 1.00 24.65 36 ARG B N 1
ATOM 1790 C CA . ARG B 2 35 ? 6.286 -6.608 9.621 1.00 26.25 36 ARG B CA 1
ATOM 1791 C C . ARG B 2 35 ? 5.887 -8.034 9.979 1.00 25.81 36 ARG B C 1
ATOM 1792 O O . ARG B 2 35 ? 5.788 -8.377 11.158 1.00 24.27 36 ARG B O 1
ATOM 1813 N N . THR B 2 36 ? 5.645 -8.853 8.958 1.00 27.27 37 THR B N 1
ATOM 1814 C CA . THR B 2 36 ? 5.284 -10.258 9.150 1.00 27.10 37 THR B CA 1
ATOM 1815 C C . THR B 2 36 ? 6.078 -11.152 8.200 1.00 28.90 37 THR B C 1
ATOM 1816 O O . THR B 2 36 ? 5.740 -12.318 7.992 1.00 29.34 37 THR B O 1
ATOM 1827 N N . LYS B 2 37 ? 7.133 -10.593 7.623 1.00 30.06 38 LYS B N 1
ATOM 1828 C CA . LYS B 2 37 ? 7.979 -11.319 6.691 1.00 32.05 38 LYS B CA 1
ATOM 1829 C C . LYS B 2 37 ? 9.372 -10.695 6.720 1.00 32.5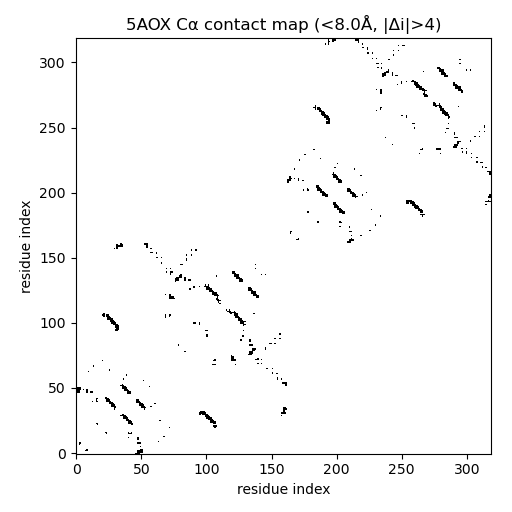5 38 LYS B C 1
ATOM 1830 O O . LYS B 2 37 ? 9.558 -9.637 7.321 1.00 31.46 38 LYS B O 1
ATOM 1849 N N . PRO B 2 38 ? 10.364 -11.360 6.099 1.00 34.30 39 PRO B N 1
ATOM 1850 C CA . PRO B 2 38 ? 11.716 -10.789 6.102 1.00 35.00 39 PRO B CA 1
ATOM 1851 C C . PRO B 2 38 ? 11.824 -9.506 5.280 1.00 36.09 39 PRO B C 1
ATOM 1852 O O . PRO B 2 38 ? 11.065 -9.316 4.330 1.00 37.17 39 PRO B O 1
ATOM 1863 N N . ILE B 2 39 ? 12.757 -8.635 5.655 1.00 50.59 40 ILE B N 1
ATOM 1864 C CA . ILE B 2 39 ? 12.944 -7.358 4.970 1.00 54.98 40 ILE B CA 1
ATOM 1865 C C . ILE B 2 39 ? 14.429 -7.039 4.822 1.00 59.37 40 ILE B C 1
ATOM 1866 O O . ILE B 2 39 ? 15.100 -6.698 5.795 1.00 60.99 40 ILE B O 1
ATOM 1882 N N . PHE B 2 48 ? 5.027 -2.947 2.665 1.00 65.32 49 PHE B N 1
ATOM 1883 C CA . PHE B 2 48 ? 3.959 -2.850 3.652 1.00 63.27 49 PHE B CA 1
ATOM 1884 C C . PHE B 2 48 ? 3.917 -1.455 4.267 1.00 62.87 49 PHE B C 1
ATOM 1885 O O . PHE B 2 48 ? 4.737 -0.596 3.934 1.00 63.17 49 PHE B O 1
ATOM 1901 N N . GLU B 2 49 ? 2.955 -1.242 5.163 1.00 64.32 50 GLU B N 1
ATOM 1902 C CA . GLU B 2 49 ? 2.806 0.028 5.866 1.00 62.15 50 GLU B CA 1
ATOM 1903 C C . GLU B 2 49 ? 3.362 -0.102 7.284 1.00 60.51 50 GLU B C 1
ATOM 1904 O O . GLU B 2 49 ? 2.724 -0.714 8.141 1.00 61.26 50 GLU B O 1
ATOM 1908 N N . PRO B 2 50 ? 4.556 0.464 7.539 1.00 52.62 51 PRO B N 1
ATOM 1909 C CA . PRO B 2 50 ? 5.153 0.306 8.874 1.00 51.01 51 PRO B CA 1
ATOM 1910 C C . PRO B 2 50 ? 4.403 1.042 9.989 1.00 48.62 51 PRO B C 1
ATOM 1911 O O . PRO B 2 50 ? 4.044 2.212 9.837 1.00 47.06 51 PRO B O 1
ATOM 1922 N N . ALA B 2 51 ? 4.176 0.345 11.100 1.00 32.67 52 ALA B N 1
ATOM 1923 C CA . ALA B 2 51 ? 3.515 0.919 12.268 1.00 32.36 52 ALA B CA 1
ATOM 1924 C C . ALA B 2 51 ? 4.525 1.663 13.137 1.00 32.27 52 ALA B C 1
ATOM 1925 O O . ALA B 2 51 ? 5.659 1.216 13.303 1.00 32.27 52 ALA B O 1
ATOM 1932 N N . ASP B 2 52 ? 4.108 2.797 13.693 1.00 35.18 53 ASP B N 1
ATOM 1933 C CA . ASP B 2 52 ? 5.011 3.648 14.462 1.00 35.13 53 ASP B CA 1
ATOM 1934 C C . ASP B 2 52 ? 4.527 3.841 15.899 1.00 34.73 53 ASP B C 1
ATOM 1935 O O . ASP B 2 52 ? 5.098 4.636 16.647 1.00 34.66 53 ASP B O 1
ATOM 1944 N N . ASN B 2 53 ? 3.485 3.104 16.282 1.00 31.49 54 ASN B N 1
ATOM 1945 C CA . ASN B 2 53 ? 2.902 3.227 17.617 1.00 31.11 54 ASN B CA 1
ATOM 1946 C C . ASN B 2 53 ? 2.712 1.871 18.296 1.00 30.80 54 ASN B C 1
ATOM 1947 O O . ASN B 2 53 ? 1.793 1.688 19.096 1.00 30.51 54 ASN B O 1
ATOM 1958 N N . LYS B 2 54 ? 3.602 0.934 17.986 1.00 20.09 55 LYS B N 1
ATOM 1959 C CA . LYS B 2 54 ? 3.530 -0.410 18.540 1.00 21.03 55 LYS B CA 1
ATOM 1960 C C . LYS B 2 54 ? 4.882 -0.905 19.042 1.00 19.96 55 LYS B C 1
ATOM 1961 O O . LYS B 2 54 ? 5.941 -0.531 18.520 1.00 17.05 55 LYS B O 1
ATOM 1980 N N . CYS B 2 55 ? 4.831 -1.749 20.066 1.00 16.67 56 CYS B N 1
ATOM 1981 C CA . CYS B 2 55 ? 6.007 -2.469 20.533 1.00 15.08 56 CYS B CA 1
ATOM 1982 C C . CYS B 2 55 ? 5.605 -3.920 20.703 1.00 14.67 56 CYS B C 1
ATOM 1983 O O . CYS B 2 55 ? 4.422 -4.246 20.681 1.00 15.78 56 CYS B O 1
ATOM 1991 N N . LEU B 2 56 ? 6.589 -4.791 20.860 1.00 15.21 57 LEU B N 1
ATOM 1992 C CA . LEU B 2 56 ? 6.321 -6.190 21.149 1.00 14.88 57 LEU B CA 1
ATOM 1993 C C . LEU B 2 56 ? 7.003 -6.557 22.446 1.00 12.73 57 LEU B C 1
ATOM 1994 O O . LEU B 2 56 ? 8.026 -5.972 22.809 1.00 12.40 57 LEU B O 1
ATOM 2010 N N . LEU B 2 57 ? 6.412 -7.514 23.147 1.00 12.82 58 LEU B N 1
ATOM 2011 C CA . LEU B 2 57 ? 7.029 -8.106 24.314 1.00 14.08 58 LEU B CA 1
ATOM 2012 C C . LEU B 2 57 ? 7.059 -9.607 24.123 1.00 12.96 58 LEU B C 1
ATOM 2013 O O . LEU B 2 57 ? 6.123 -10.180 23.568 1.00 12.91 58 LEU B O 1
ATOM 2029 N N . ARG B 2 58 ? 8.146 -10.229 24.560 1.00 12.16 59 ARG B N 1
ATOM 2030 C CA . ARG B 2 58 ? 8.247 -11.678 24.607 1.00 12.22 59 ARG B CA 1
ATOM 2031 C C . ARG B 2 58 ? 8.699 -12.082 25.994 1.00 12.11 59 ARG B C 1
ATOM 2032 O O . ARG B 2 58 ? 9.508 -11.389 26.611 1.00 11.83 59 ARG B O 1
ATOM 2053 N N . ALA B 2 59 ? 8.194 -13.209 26.476 1.00 12.40 60 ALA B N 1
ATOM 2054 C CA . ALA B 2 59 ? 8.675 -13.763 27.725 1.00 12.39 60 ALA B CA 1
ATOM 2055 C C . ALA B 2 59 ? 8.908 -15.255 27.585 1.00 12.59 60 ALA B C 1
ATOM 2056 O O . ALA B 2 59 ? 8.231 -15.939 26.809 1.00 12.88 60 ALA B O 1
ATOM 2063 N N . THR B 2 60 ? 9.892 -15.750 28.323 1.00 12.49 61 THR B N 1
ATOM 2064 C CA . THR B 2 60 ? 10.242 -17.160 28.253 1.00 12.75 61 THR B CA 1
ATOM 2065 C C . THR B 2 60 ? 11.119 -17.560 29.418 1.00 12.78 61 THR B C 1
ATOM 2066 O O . THR B 2 60 ? 11.870 -16.742 29.951 1.00 12.46 61 THR B O 1
ATOM 2077 N N . ASP B 2 61 ? 11.007 -18.824 29.808 1.00 15.81 62 ASP B N 1
ATOM 2078 C CA . ASP B 2 61 ? 11.933 -19.419 30.756 1.00 15.18 62 ASP B CA 1
ATOM 2079 C C . ASP B 2 61 ? 12.980 -20.246 30.008 1.00 15.69 62 ASP B C 1
ATOM 2080 O O . ASP B 2 61 ? 13.752 -20.976 30.625 1.00 17.79 62 ASP B O 1
ATOM 2089 N N . GLY B 2 62 ? 13.003 -20.121 28.680 1.00 17.54 63 GLY B N 1
ATOM 2090 C CA . GLY B 2 62 ? 13.932 -20.872 27.845 1.00 18.30 63 GLY B CA 1
ATOM 2091 C C . GLY B 2 62 ? 13.326 -22.142 27.271 1.00 21.71 63 GLY B C 1
ATOM 2092 O O . GLY B 2 62 ? 13.960 -22.840 26.479 1.00 23.29 63 GLY B O 1
ATOM 2096 N N . LYS B 2 63 ? 12.097 -22.443 27.678 1.00 22.81 64 LYS B N 1
ATOM 2097 C CA . LYS B 2 63 ? 11.361 -23.593 27.162 1.00 23.11 64 LYS B CA 1
ATOM 2098 C C . LYS B 2 63 ? 9.989 -23.133 26.673 1.00 23.64 64 LYS B C 1
ATOM 2099 O O . LYS B 2 63 ? 9.669 -23.283 25.498 1.00 26.89 64 LYS B O 1
ATOM 2118 N N . LYS B 2 64 ? 9.193 -22.552 27.570 1.00 20.05 65 LYS B N 1
ATOM 2119 C CA . LYS B 2 64 ? 7.887 -22.009 27.196 1.00 21.62 65 LYS B CA 1
ATOM 2120 C C . LYS B 2 64 ? 8.015 -20.556 26.740 1.00 15.84 65 LYS B C 1
ATOM 2121 O O . LYS B 2 64 ? 8.781 -19.792 27.313 1.00 14.20 65 LYS B O 1
ATOM 2140 N N . LYS B 2 65 ? 7.255 -20.189 25.713 1.00 14.67 66 LYS B N 1
ATOM 2141 C CA . LYS B 2 65 ? 7.312 -18.851 25.140 1.00 15.53 66 LYS B CA 1
ATOM 2142 C C . LYS B 2 65 ? 5.927 -18.238 25.076 1.00 15.15 66 LYS B C 1
ATOM 2143 O O . LYS B 2 65 ? 4.953 -18.918 24.751 1.00 15.09 66 LYS B O 1
ATOM 2162 N N . ILE B 2 66 ? 5.858 -16.946 25.375 1.00 13.78 67 ILE B N 1
ATOM 2163 C CA . ILE B 2 66 ? 4.646 -16.162 25.181 1.00 14.03 67 ILE B CA 1
ATOM 2164 C C . ILE B 2 66 ? 5.029 -14.807 24.599 1.00 13.66 67 ILE B C 1
ATOM 2165 O O . ILE B 2 66 ? 6.125 -14.306 24.859 1.00 13.20 67 ILE B O 1
ATOM 2181 N N . SER B 2 67 ? 4.133 -14.221 23.809 1.00 13.92 68 SER B N 1
ATOM 2182 C CA . SER B 2 67 ? 4.397 -12.922 23.194 1.00 13.69 68 SER B CA 1
ATOM 2183 C C . SER B 2 67 ? 3.115 -12.138 22.960 1.00 14.14 68 SER B C 1
ATOM 2184 O O . SER B 2 67 ? 2.026 -12.706 22.872 1.00 14.65 68 SER B O 1
ATOM 2192 N N . THR B 2 68 ? 3.253 -10.822 22.861 1.00 15.63 69 THR B N 1
ATOM 2193 C CA . THR B 2 68 ? 2.125 -9.966 22.544 1.00 15.31 69 THR B CA 1
ATOM 2194 C C . THR B 2 68 ? 2.610 -8.671 21.906 1.00 16.21 69 THR B C 1
ATOM 2195 O O . THR B 2 68 ? 3.809 -8.362 21.907 1.00 15.55 69 THR B O 1
ATOM 2206 N N . VAL B 2 69 ? 1.658 -7.928 21.359 1.00 14.90 70 VAL B N 1
ATOM 2207 C CA . VAL B 2 69 ? 1.918 -6.621 20.783 1.00 14.96 70 VAL B CA 1
ATOM 2208 C C . VAL B 2 69 ? 1.077 -5.592 21.517 1.00 15.35 70 VAL B C 1
ATOM 2209 O O . VAL B 2 69 ? -0.131 -5.770 21.679 1.00 15.88 70 VAL B O 1
ATOM 2222 N N . VAL B 2 70 ? 1.723 -4.519 21.956 1.00 16.10 71 VAL B N 1
ATOM 2223 C CA . VAL B 2 70 ? 1.045 -3.448 22.669 1.00 17.46 71 VAL B CA 1
ATOM 2224 C C . VAL B 2 70 ? 1.142 -2.166 21.859 1.00 17.61 71 VAL B C 1
ATOM 2225 O O . VAL B 2 70 ? 2.237 -1.731 21.496 1.00 15.50 71 VAL B O 1
ATOM 2238 N N . SER B 2 71 ? -0.012 -1.571 21.575 1.00 16.56 72 SER B N 1
ATOM 2239 C CA . SER B 2 71 ? -0.067 -0.334 20.811 1.00 17.04 72 SER B CA 1
ATOM 2240 C C . SER B 2 71 ? -0.304 0.843 21.741 1.00 17.31 72 SER B C 1
ATOM 2241 O O . SER B 2 71 ? -0.606 0.671 22.935 1.00 17.21 72 SER B O 1
ATOM 2249 N N . SER B 2 72 ? -0.185 2.040 21.187 1.00 17.74 73 SER B N 1
ATOM 2250 C CA . SER B 2 72 ? -0.418 3.247 21.953 1.00 18.11 73 SER B CA 1
ATOM 2251 C C . SER B 2 72 ? -1.850 3.266 22.467 1.00 18.78 73 SER B C 1
ATOM 2252 O O . SER B 2 72 ? -2.156 3.966 23.428 1.00 19.03 73 SER B O 1
ATOM 2260 N N . LYS B 2 73 ? -2.725 2.491 21.833 1.00 19.13 74 LYS B N 1
ATOM 2261 C CA . LYS B 2 73 ? -4.123 2.450 22.244 1.00 24.01 74 LYS B CA 1
ATOM 2262 C C . LYS B 2 73 ? -4.357 1.620 23.508 1.00 23.71 74 LYS B C 1
ATOM 2263 O O . LYS B 2 73 ? -5.369 1.798 24.180 1.00 23.40 74 LYS B O 1
ATOM 2282 N N . GLU B 2 74 ? -3.429 0.725 23.834 1.00 25.20 75 GLU B N 1
ATOM 2283 C CA . GLU B 2 74 ? -3.592 -0.146 25.001 1.00 26.70 75 GLU B CA 1
ATOM 2284 C C . GLU B 2 74 ? -2.454 -0.022 26.012 1.00 22.29 75 GLU B C 1
ATOM 2285 O O . GLU B 2 74 ? -2.429 -0.738 27.016 1.00 20.14 75 GLU B O 1
ATOM 2297 N N . VAL B 2 75 ? -1.525 0.895 25.763 1.00 16.48 76 VAL B N 1
ATOM 2298 C CA . VAL B 2 75 ? -0.344 1.023 26.612 1.00 16.00 76 VAL B CA 1
ATOM 2299 C C . VAL B 2 75 ? -0.673 1.456 28.052 1.00 16.74 76 VAL B C 1
ATOM 2300 O O . VAL B 2 75 ? -0.032 0.996 28.989 1.00 16.39 76 VAL B O 1
ATOM 2313 N N . ASN B 2 76 ? -1.656 2.332 28.232 1.00 17.90 77 ASN B N 1
ATOM 2314 C CA . ASN B 2 76 ? -2.033 2.783 29.578 1.00 18.80 77 ASN B CA 1
ATOM 2315 C C . ASN B 2 76 ? -2.464 1.631 30.480 1.00 18.57 77 ASN B C 1
ATOM 2316 O O . ASN B 2 76 ? -1.873 1.403 31.534 1.00 18.53 77 ASN B O 1
ATOM 2327 N N . LYS B 2 77 ? -3.497 0.907 30.063 1.00 22.22 78 LYS B N 1
ATOM 2328 C CA . LYS B 2 77 ? -3.995 -0.218 30.842 1.00 24.59 78 LYS B CA 1
ATOM 2329 C C . LYS B 2 77 ? -2.926 -1.290 30.977 1.00 22.68 78 LYS B C 1
ATOM 2330 O O . LYS B 2 77 ? -2.778 -1.894 32.037 1.00 23.29 78 LYS B O 1
ATOM 2349 N N . PHE B 2 78 ? -2.174 -1.525 29.907 1.00 16.52 79 PHE B N 1
ATOM 2350 C CA . PHE B 2 78 ? -1.147 -2.557 29.952 1.00 17.43 79 PHE B CA 1
ATOM 2351 C C . PHE B 2 78 ? -0.072 -2.197 30.972 1.00 17.75 79 PHE B C 1
ATOM 2352 O O . PHE B 2 78 ? 0.300 -3.028 31.797 1.00 21.01 79 PHE B O 1
ATOM 2369 N N . GLN B 2 79 ? 0.421 -0.962 30.911 1.00 18.66 80 GLN B N 1
ATOM 2370 C CA . GLN B 2 79 ? 1.419 -0.484 31.865 1.00 20.52 80 GLN B CA 1
ATOM 2371 C C . GLN B 2 79 ? 0.967 -0.653 33.310 1.00 19.98 80 GLN B C 1
ATOM 2372 O O . GLN B 2 79 ? 1.737 -1.075 34.167 1.00 22.62 80 GLN B O 1
ATOM 2386 N N . MET B 2 80 ? -0.278 -0.286 33.579 1.00 18.87 81 MET B N 1
ATOM 2387 C CA . MET B 2 80 ? -0.805 -0.331 34.936 1.00 19.89 81 MET B CA 1
ATOM 2388 C C . MET B 2 80 ? -0.656 -1.737 35.496 1.00 21.69 81 MET B C 1
ATOM 2389 O O . MET B 2 80 ? -0.141 -1.929 36.594 1.00 20.45 81 MET B O 1
ATOM 2403 N N . ALA B 2 81 ? -1.088 -2.718 34.714 1.00 22.55 82 ALA B N 1
ATOM 2404 C CA . ALA B 2 81 ? -1.088 -4.102 35.154 1.00 23.38 82 ALA B CA 1
ATOM 2405 C C . ALA B 2 81 ? 0.328 -4.650 35.157 1.00 22.00 82 ALA B C 1
ATOM 2406 O O . ALA B 2 81 ? 0.721 -5.375 36.072 1.00 19.81 82 ALA B O 1
ATOM 2413 N N . TYR B 2 82 ? 1.089 -4.285 34.128 1.00 17.68 83 TYR B N 1
ATOM 2414 C CA . TYR B 2 82 ? 2.428 -4.818 33.920 1.00 16.91 83 TYR B CA 1
ATOM 2415 C C . TYR B 2 82 ? 3.384 -4.356 35.023 1.00 17.50 83 TYR B C 1
ATOM 2416 O O . TYR B 2 82 ? 4.135 -5.162 35.581 1.00 16.10 83 TYR B O 1
ATOM 2434 N N . SER B 2 83 ? 3.344 -3.068 35.353 1.00 21.92 84 SER B N 1
ATOM 2435 C CA . SER B 2 83 ? 4.209 -2.529 36.399 1.00 22.43 84 SER B CA 1
ATOM 2436 C C . SER B 2 83 ? 3.876 -3.158 37.753 1.00 22.34 84 SER B C 1
ATOM 2437 O O . SER B 2 83 ? 4.772 -3.507 38.527 1.00 20.33 84 SER B O 1
ATOM 2445 N N . ASN B 2 84 ? 2.584 -3.308 38.024 1.00 24.07 85 ASN B N 1
ATOM 2446 C CA . ASN B 2 84 ? 2.126 -3.996 39.221 1.00 27.70 85 ASN B CA 1
ATOM 2447 C C . ASN B 2 84 ? 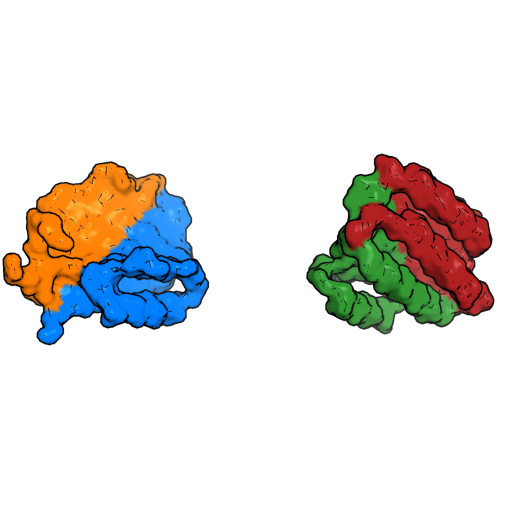2.597 -5.443 39.252 1.00 26.75 85 ASN B C 1
ATOM 2448 O O . ASN B 2 84 ? 2.984 -5.953 40.304 1.00 27.26 85 ASN B O 1
ATOM 2459 N N . LEU B 2 85 ? 2.561 -6.098 38.094 1.00 17.58 86 LEU B N 1
ATOM 2460 C CA . LEU B 2 85 ? 2.973 -7.495 37.989 1.00 16.52 86 LEU B CA 1
ATOM 2461 C C . LEU B 2 85 ? 4.448 -7.644 38.338 1.00 16.49 86 LEU B C 1
ATOM 2462 O O . LEU B 2 85 ? 4.834 -8.526 39.110 1.00 16.84 86 LEU B O 1
ATOM 2478 N N . LEU B 2 86 ? 5.272 -6.780 37.762 1.00 16.22 87 LEU B N 1
ATOM 2479 C CA . LEU B 2 86 ? 6.710 -6.869 37.953 1.00 17.82 87 LEU B CA 1
ATOM 2480 C C . LEU B 2 86 ? 7.083 -6.630 39.414 1.00 19.27 87 LEU B C 1
ATOM 2481 O O . LEU B 2 86 ? 7.881 -7.372 39.983 1.00 17.95 87 LEU B O 1
ATOM 2497 N N . ARG B 2 87 ? 6.498 -5.602 40.018 1.00 28.03 88 ARG B N 1
ATOM 2498 C CA . ARG B 2 87 ? 6.774 -5.276 41.413 1.00 30.52 88 ARG B CA 1
ATOM 2499 C C . ARG B 2 87 ? 6.353 -6.397 42.362 1.00 30.01 88 ARG B C 1
ATOM 2500 O O . ARG B 2 87 ? 7.042 -6.681 43.346 1.00 29.68 88 ARG B O 1
ATOM 2521 N N . ALA B 2 88 ? 5.228 -7.038 42.063 1.00 20.24 89 ALA B N 1
ATOM 2522 C CA . ALA B 2 88 ? 4.693 -8.078 42.938 1.00 20.89 89 ALA B CA 1
ATOM 2523 C C . ALA B 2 88 ? 5.445 -9.412 42.814 1.00 20.26 89 ALA B C 1
ATOM 2524 O O . ALA B 2 88 ? 5.579 -10.145 43.795 1.00 21.20 89 ALA B O 1
ATOM 2531 N N . ASN B 2 89 ? 5.946 -9.722 41.621 1.00 18.79 90 ASN B N 1
ATOM 2532 C CA . ASN B 2 89 ? 6.562 -11.026 41.378 1.00 18.16 90 ASN B CA 1
ATOM 2533 C C . ASN B 2 89 ? 8.076 -11.066 41.560 1.00 18.36 90 ASN B C 1
ATOM 2534 O O . ASN B 2 89 ? 8.641 -12.134 41.806 1.00 18.43 90 ASN B O 1
ATOM 2545 N N . MET B 2 90 ? 8.727 -9.912 41.437 1.00 20.79 91 MET B N 1
ATOM 2546 C CA . MET B 2 90 ? 10.173 -9.832 41.616 1.00 20.00 91 MET B CA 1
ATOM 2547 C C . MET B 2 90 ? 10.502 -9.404 43.044 1.00 24.12 91 MET B C 1
ATOM 2548 O O . MET B 2 90 ? 11.056 -8.326 43.281 1.00 25.52 91 MET B O 1
ATOM 2562 N N . ASP B 2 91 ? 10.160 -10.274 43.988 1.00 21.97 92 ASP B N 1
ATOM 2563 C 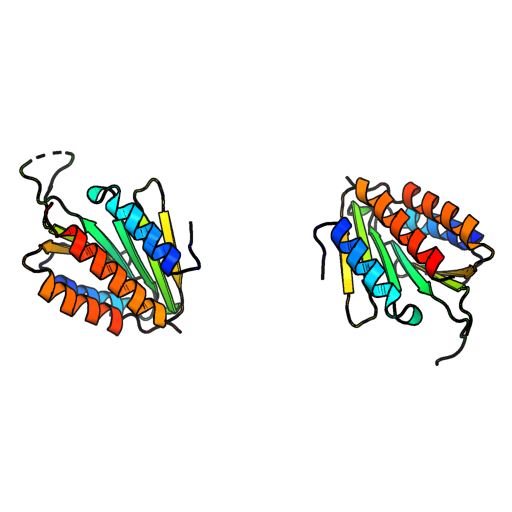CA . ASP B 2 91 ? 10.250 -9.960 45.411 1.00 28.57 92 ASP B CA 1
ATOM 2564 C C . ASP B 2 91 ? 11.377 -10.709 46.125 1.00 30.31 92 ASP B C 1
ATOM 2565 O O . ASP B 2 91 ? 11.410 -10.751 47.356 1.00 34.00 92 ASP B O 1
ATOM 2574 N N . GLY B 2 92 ? 12.301 -11.293 45.368 1.00 25.80 93 GLY B N 1
ATOM 2575 C CA . GLY B 2 92 ? 13.318 -12.148 45.960 1.00 27.01 93 GLY B CA 1
ATOM 2576 C C . GLY B 2 92 ? 14.631 -11.469 46.316 1.00 27.37 93 GLY B C 1
ATOM 2577 O O . GLY B 2 92 ? 15.561 -12.130 46.771 1.00 27.92 93 GLY B O 1
ATOM 2581 N N . LEU B 2 93 ? 14.712 -10.155 46.118 1.00 29.97 94 LEU B N 1
ATOM 2582 C CA . LEU B 2 93 ? 15.972 -9.430 46.277 1.00 29.88 94 LEU B CA 1
ATOM 2583 C C . LEU B 2 93 ? 16.124 -8.825 47.667 1.00 32.70 94 LEU B C 1
ATOM 2584 O O . LEU B 2 93 ? 15.154 -8.713 48.410 1.00 35.24 94 LEU B O 1
ATOM 2600 N N . LYS B 2 94 ? 17.352 -8.432 48.002 1.00 38.07 95 LYS B N 1
ATOM 2601 C CA . LYS B 2 94 ? 17.650 -7.777 49.273 1.00 43.56 95 LYS B CA 1
ATOM 2602 C C . LYS B 2 94 ? 18.093 -6.339 49.045 1.00 44.09 95 LYS B C 1
ATOM 2603 O O . LYS B 2 94 ? 17.305 -5.406 49.177 1.00 46.80 95 LYS B O 1
ATOM 5377 N N . PRO D 1 1 ? 49.914 -5.225 53.467 1.00 45.03 2 PRO D N 1
ATOM 5378 C CA . PRO D 1 1 ? 49.468 -5.766 52.182 1.00 46.99 2 PRO D CA 1
ATOM 5379 C C . PRO D 1 1 ? 50.586 -5.755 51.147 1.00 47.96 2 PRO D C 1
ATOM 5380 O O . PRO D 1 1 ? 51.693 -5.307 51.448 1.00 47.97 2 PRO D O 1
ATOM 5391 N N . GLN D 1 2 ? 50.290 -6.241 49.946 1.00 58.60 3 GLN D N 1
ATOM 5392 C CA . GLN D 1 2 ? 51.253 -6.232 48.851 1.00 59.36 3 GLN D CA 1
ATOM 5393 C C . GLN D 1 2 ? 51.154 -4.927 48.063 1.00 61.64 3 GLN D C 1
ATOM 5394 O O . GLN D 1 2 ? 50.077 -4.340 47.957 1.00 63.94 3 GLN D O 1
ATOM 5408 N N . TYR D 1 3 ? 52.284 -4.485 47.518 1.00 52.20 4 TYR D N 1
ATOM 5409 C CA . TYR D 1 3 ? 52.352 -3.254 46.733 1.00 51.25 4 TYR D CA 1
ATOM 5410 C C . TYR D 1 3 ? 52.647 -3.566 45.271 1.00 51.75 4 TYR D C 1
ATOM 5411 O O . TYR D 1 3 ? 53.445 -4.455 44.967 1.00 45.98 4 TYR D O 1
ATOM 5429 N N . GLN D 1 4 ? 52.007 -2.823 44.371 1.00 64.20 5 GLN D N 1
ATOM 5430 C CA . GLN D 1 4 ? 52.115 -3.081 42.937 1.00 64.77 5 GLN D CA 1
ATOM 5431 C C . GLN D 1 4 ? 53.378 -2.480 42.326 1.00 62.40 5 GLN D C 1
ATOM 5432 O O . GLN D 1 4 ? 53.899 -3.000 41.340 1.00 63.50 5 GLN D O 1
ATOM 5446 N N . THR D 1 5 ? 53.857 -1.385 42.907 1.00 46.47 6 THR D N 1
ATOM 5447 C CA . THR D 1 5 ? 55.055 -0.711 42.408 1.00 46.38 6 THR D CA 1
ATOM 5448 C C . THR D 1 5 ? 56.085 -0.565 43.517 1.00 45.41 6 THR D C 1
ATOM 5449 O O . THR D 1 5 ? 55.737 -0.456 44.695 1.00 45.10 6 THR D O 1
ATOM 5460 N N . TRP D 1 6 ? 57.355 -0.555 43.131 1.00 61.06 7 TRP D N 1
ATOM 5461 C CA . TRP D 1 6 ? 58.436 -0.437 44.096 1.00 59.86 7 TRP D CA 1
ATOM 5462 C C . TRP D 1 6 ? 58.516 0.960 44.691 1.00 60.90 7 TRP D C 1
ATOM 5463 O O . TRP D 1 6 ? 58.791 1.118 45.881 1.00 60.54 7 TRP D O 1
ATOM 5484 N N . GLU D 1 7 ? 58.290 1.972 43.858 1.00 74.47 8 GLU D N 1
ATOM 5485 C CA . GLU D 1 7 ? 58.376 3.359 44.303 1.00 76.40 8 GLU D CA 1
ATOM 5486 C C . GLU D 1 7 ? 57.382 3.617 45.433 1.00 74.68 8 GLU D C 1
ATOM 5487 O O . GLU D 1 7 ? 57.681 4.336 46.385 1.00 75.18 8 GLU D O 1
ATOM 5499 N N . GLU D 1 8 ? 56.204 3.011 45.327 1.00 69.42 9 GLU D N 1
ATOM 5500 C CA . GLU D 1 8 ? 55.173 3.142 46.351 1.00 67.45 9 GLU D CA 1
ATOM 5501 C C . GLU D 1 8 ? 55.572 2.408 47.625 1.00 64.43 9 GLU D C 1
ATOM 5502 O O . GLU D 1 8 ? 55.435 2.941 48.726 1.00 62.97 9 GLU D O 1
ATOM 5514 N N . PHE D 1 9 ? 56.057 1.179 47.466 1.00 55.03 10 PHE D N 1
ATOM 5515 C CA . PHE D 1 9 ? 56.427 0.345 48.605 1.00 53.31 10 PHE D CA 1
ATOM 5516 C C . PHE D 1 9 ? 57.577 0.950 49.398 1.00 52.75 10 PHE D C 1
ATOM 5517 O O . PHE D 1 9 ? 57.533 0.999 50.627 1.00 51.64 10 PHE D O 1
ATOM 5534 N N . SER D 1 10 ? 58.607 1.396 48.684 1.00 57.14 11 SER D N 1
ATOM 5535 C CA . SER D 1 10 ? 59.806 1.948 49.305 1.00 57.68 11 SER D CA 1
ATOM 5536 C C . SER D 1 10 ? 59.472 3.117 50.227 1.00 58.11 11 SER D C 1
ATOM 5537 O O . SER D 1 10 ? 59.996 3.216 51.338 1.00 55.72 11 SER D O 1
ATOM 5545 N N . ARG D 1 11 ? 58.593 3.995 49.755 1.00 75.49 12 ARG D N 1
ATOM 5546 C CA . ARG D 1 11 ? 58.180 5.166 50.516 1.00 76.04 12 ARG D CA 1
ATOM 5547 C C . ARG D 1 11 ? 57.466 4.748 51.797 1.00 73.33 12 ARG D C 1
ATOM 5548 O O . ARG D 1 11 ? 57.822 5.186 52.891 1.00 72.58 12 ARG D O 1
ATOM 5569 N N . ALA D 1 12 ? 56.463 3.889 51.650 1.00 60.02 13 ALA D N 1
ATOM 5570 C CA . ALA D 1 12 ? 55.674 3.423 52.784 1.00 58.85 13 ALA D CA 1
ATOM 5571 C C . ALA D 1 12 ? 56.537 2.652 53.776 1.00 57.55 13 ALA D C 1
ATOM 5572 O O . ALA D 1 12 ? 56.265 2.653 54.977 1.00 56.51 13 ALA D O 1
ATOM 5579 N N . ALA D 1 13 ? 57.576 1.995 53.266 1.00 50.51 14 ALA D N 1
ATOM 5580 C CA . ALA D 1 13 ? 58.443 1.164 54.096 1.00 49.46 14 ALA D CA 1
ATOM 5581 C C . ALA D 1 13 ? 59.366 2.016 54.957 1.00 49.33 14 ALA D C 1
ATOM 5582 O O . ALA D 1 13 ? 59.432 1.831 56.171 1.00 48.48 14 ALA D O 1
ATOM 5589 N N . GLU D 1 14 ? 60.084 2.940 54.323 1.00 57.76 15 GLU D N 1
ATOM 5590 C CA . GLU D 1 14 ? 60.951 3.870 55.042 1.00 59.69 15 GLU D CA 1
ATOM 5591 C C . GLU D 1 14 ? 60.152 4.631 56.093 1.00 59.24 15 GLU D C 1
ATOM 5592 O O . GLU D 1 14 ? 60.621 4.855 57.210 1.00 58.73 15 GLU D O 1
ATOM 5604 N N . LYS D 1 15 ? 58.937 5.017 55.721 1.00 56.38 16 LYS D N 1
ATOM 5605 C CA . LYS D 1 15 ? 58.060 5.781 56.596 1.00 55.87 16 LYS D CA 1
ATOM 5606 C C . LYS D 1 15 ? 57.682 4.983 57.841 1.00 54.77 16 LYS D C 1
ATOM 5607 O O . LYS D 1 15 ? 57.400 5.558 58.892 1.00 54.62 16 LYS D O 1
ATOM 5626 N N . LEU D 1 16 ? 57.684 3.659 57.719 1.00 56.48 17 LEU D N 1
ATOM 5627 C CA . LEU D 1 16 ? 57.261 2.786 58.811 1.00 55.97 17 LEU D CA 1
ATOM 5628 C C . LEU D 1 16 ? 58.393 2.507 59.801 1.00 54.79 17 LEU D C 1
ATOM 5629 O O . LEU D 1 16 ? 58.166 2.431 61.008 1.00 54.84 17 LEU D O 1
ATOM 5645 N N . TYR D 1 17 ? 59.606 2.339 59.289 1.00 51.16 18 TYR D N 1
ATOM 5646 C CA . TYR D 1 17 ? 60.758 2.075 60.142 1.00 52.77 18 TYR D CA 1
ATOM 5647 C C . TYR D 1 17 ? 61.055 3.267 61.045 1.00 53.65 18 TYR D C 1
ATOM 5648 O O . TYR D 1 17 ? 61.428 3.102 62.207 1.00 53.54 18 TYR D O 1
ATOM 5666 N N . LEU D 1 18 ? 60.883 4.467 60.501 1.00 61.51 19 LEU D N 1
ATOM 5667 C CA . LEU D 1 18 ? 61.181 5.695 61.229 1.00 64.45 19 LEU D CA 1
ATOM 5668 C C . LEU D 1 18 ? 60.200 5.949 62.373 1.00 67.77 19 LEU D C 1
ATOM 5669 O O . LEU D 1 18 ? 60.431 6.819 63.214 1.00 69.67 19 LEU D O 1
ATOM 5685 N N . ALA D 1 19 ? 59.106 5.194 62.402 1.00 66.30 20 ALA D N 1
ATOM 5686 C CA . ALA D 1 19 ? 58.102 5.349 63.448 1.00 67.27 20 ALA D CA 1
ATOM 5687 C C . ALA D 1 19 ? 58.584 4.735 64.759 1.00 67.56 20 ALA D C 1
ATOM 5688 O O . ALA D 1 19 ? 58.402 5.316 65.830 1.00 68.05 20 ALA D O 1
ATOM 5695 N N . ASP D 1 20 ? 59.196 3.558 64.668 1.00 73.97 21 ASP D N 1
ATOM 5696 C CA . ASP D 1 20 ? 59.722 2.869 65.840 1.00 72.78 21 ASP D CA 1
ATOM 5697 C C . ASP D 1 20 ? 60.774 1.842 65.406 1.00 71.17 21 ASP D C 1
ATOM 5698 O O . ASP D 1 20 ? 60.433 0.718 65.036 1.00 71.50 21 ASP D O 1
ATOM 5707 N N . PRO D 1 21 ? 62.061 2.231 65.439 1.00 70.41 22 PRO D N 1
ATOM 5708 C CA . PRO D 1 21 ? 63.136 1.355 64.954 1.00 67.82 22 PRO D CA 1
ATOM 5709 C C . PRO D 1 21 ? 63.224 0.017 65.681 1.00 66.85 22 PRO D C 1
ATOM 5710 O O . PRO D 1 21 ? 63.348 -1.025 65.036 1.00 67.66 22 PRO D O 1
ATOM 5721 N N . MET D 1 22 ? 63.160 0.047 67.007 1.00 59.79 23 MET D N 1
ATOM 5722 C CA . MET D 1 22 ? 63.368 -1.154 67.808 1.00 58.11 23 MET D CA 1
ATOM 5723 C C . MET D 1 22 ? 62.247 -2.172 67.637 1.00 55.47 23 MET D C 1
ATOM 5724 O O . MET D 1 22 ? 62.401 -3.333 68.013 1.00 53.86 23 MET D O 1
ATOM 5738 N N . LYS D 1 23 ? 61.126 -1.739 67.067 1.00 49.79 24 LYS D N 1
ATOM 5739 C CA . LYS D 1 23 ? 59.969 -2.614 66.897 1.00 51.33 24 LYS D CA 1
ATOM 5740 C C . LYS D 1 23 ? 59.876 -3.190 65.485 1.00 50.20 24 LYS D C 1
ATOM 5741 O O . LYS D 1 23 ? 59.142 -4.148 65.250 1.00 48.93 24 LYS D O 1
ATOM 5760 N N . ALA D 1 24 ? 60.629 -2.608 64.556 1.00 42.64 25 ALA D N 1
ATOM 5761 C CA . ALA D 1 24 ? 60.545 -2.976 63.147 1.00 42.25 25 ALA D CA 1
ATOM 5762 C C . ALA D 1 24 ? 61.583 -4.031 62.749 1.00 41.37 25 ALA D C 1
ATOM 5763 O O . ALA D 1 24 ? 62.629 -4.162 63.386 1.00 41.00 25 ALA D O 1
ATOM 5770 N N . ARG D 1 25 ? 61.280 -4.784 61.694 1.00 29.89 26 ARG D N 1
ATOM 5771 C CA . ARG D 1 25 ? 62.222 -5.758 61.150 1.00 33.60 26 ARG D CA 1
ATOM 5772 C C . ARG D 1 25 ? 62.067 -5.839 59.640 1.00 34.13 26 ARG D C 1
ATOM 5773 O O . ARG D 1 25 ? 60.958 -5.749 59.111 1.00 34.48 26 ARG D O 1
ATOM 5794 N N . VAL D 1 26 ? 63.194 -6.014 58.961 1.00 33.04 27 VAL D N 1
ATOM 5795 C CA . VAL D 1 26 ? 63.230 -6.041 57.509 1.00 36.28 27 VAL D CA 1
ATOM 5796 C C . VAL D 1 26 ? 63.654 -7.425 57.043 1.00 36.47 27 VAL D C 1
ATOM 5797 O O . VAL D 1 26 ? 64.769 -7.868 57.321 1.00 37.08 27 VAL D O 1
ATOM 5810 N N . VAL D 1 27 ? 62.762 -8.103 56.329 1.00 37.66 28 VAL D N 1
ATOM 5811 C CA . VAL D 1 27 ? 63.019 -9.468 55.883 1.00 36.12 28 VAL D CA 1
ATOM 5812 C C . VAL D 1 27 ? 63.116 -9.547 54.360 1.00 35.37 28 VAL D C 1
ATOM 5813 O O . VAL D 1 27 ? 62.295 -8.969 53.645 1.00 35.35 28 VAL D O 1
ATOM 5826 N N . LEU D 1 28 ? 64.141 -10.251 53.882 1.00 32.62 29 LEU D N 1
ATOM 5827 C CA . LEU D 1 28 ? 64.258 -10.622 52.477 1.00 32.97 29 LEU D CA 1
ATOM 5828 C C . LEU D 1 28 ? 64.078 -12.125 52.363 1.00 32.40 29 LEU D C 1
ATOM 5829 O O . LEU D 1 28 ? 64.558 -12.871 53.214 1.00 30.35 29 LEU D O 1
ATOM 5845 N N . LYS D 1 29 ? 63.388 -12.562 51.314 1.00 25.47 30 LYS D N 1
ATOM 5846 C CA . LYS D 1 29 ? 63.264 -13.980 51.009 1.00 24.96 30 LYS D CA 1
ATOM 5847 C C . LYS D 1 29 ? 63.528 -14.185 49.524 1.00 25.74 30 LYS D C 1
ATOM 5848 O O . LYS D 1 29 ? 62.833 -13.616 48.690 1.00 26.89 30 LYS D O 1
ATOM 5867 N N . TYR D 1 30 ? 64.531 -14.999 49.212 1.00 25.17 31 TYR D N 1
ATOM 5868 C CA . TYR D 1 30 ? 64.908 -15.263 47.830 1.00 25.92 31 TYR D CA 1
ATOM 5869 C C . TYR D 1 30 ? 64.790 -16.749 47.499 1.00 25.48 31 TYR D C 1
ATOM 5870 O O . TYR D 1 30 ? 65.353 -17.605 48.187 1.00 24.35 31 TYR D O 1
ATOM 5888 N N . ARG D 1 31 ? 64.042 -17.035 46.438 1.00 26.46 32 ARG D N 1
ATOM 5889 C CA . ARG D 1 31 ? 63.838 -18.399 45.968 1.00 26.31 32 ARG D CA 1
ATOM 5890 C C . ARG D 1 31 ? 64.316 -18.543 44.527 1.00 27.28 32 ARG D C 1
ATOM 5891 O O . ARG D 1 31 ? 63.592 -18.236 43.581 1.00 28.53 32 ARG D O 1
ATOM 5912 N N . HIS D 1 32 ? 65.553 -19.007 44.383 1.00 27.00 33 HIS D N 1
ATOM 5913 C CA . HIS D 1 32 ? 66.181 -19.184 43.077 1.00 28.36 33 HIS D CA 1
ATOM 5914 C C . HIS D 1 32 ? 65.362 -20.126 42.195 1.00 28.60 33 HIS D C 1
ATOM 5915 O O . HIS D 1 32 ? 65.159 -19.860 41.010 1.00 29.94 33 HIS D O 1
ATOM 5930 N N . SER D 1 33 ? 64.881 -21.217 42.787 1.00 27.53 34 SER D N 1
ATOM 5931 C CA . SER D 1 33 ? 64.168 -22.251 42.041 1.00 28.16 34 SER D CA 1
ATOM 5932 C C . SER D 1 33 ? 62.867 -21.745 41.421 1.00 29.50 34 SER D C 1
ATOM 5933 O O . SER D 1 33 ? 62.410 -22.281 40.412 1.00 30.52 34 SER D O 1
ATOM 5941 N N . ASP D 1 34 ? 62.272 -20.719 42.024 1.00 29.55 35 ASP D N 1
ATOM 5942 C CA . ASP D 1 34 ? 61.056 -20.115 41.487 1.00 30.85 35 ASP D CA 1
ATOM 5943 C C . ASP D 1 34 ? 61.361 -18.776 40.813 1.00 31.86 35 ASP D C 1
ATOM 5944 O O . ASP D 1 34 ? 60.474 -18.139 40.238 1.00 33.09 35 ASP D O 1
ATOM 5953 N N . GLY D 1 35 ? 62.624 -18.364 40.881 1.00 32.55 36 GLY D N 1
ATOM 5954 C CA . GLY D 1 35 ? 63.068 -17.133 40.255 1.00 34.32 36 GLY D CA 1
ATOM 5955 C C . GLY D 1 35 ? 62.309 -15.914 40.743 1.00 35.53 36 GLY D C 1
ATOM 5956 O O . GLY D 1 35 ? 61.878 -15.088 39.937 1.00 35.87 36 GLY D O 1
ATOM 5960 N N . ASN D 1 36 ? 62.135 -15.800 42.058 1.00 31.67 37 ASN D N 1
ATOM 5961 C CA . ASN D 1 36 ? 61.486 -14.621 42.625 1.00 31.96 37 ASN D CA 1
ATOM 5962 C C . ASN D 1 36 ? 62.077 -14.160 43.957 1.00 30.75 37 ASN D C 1
ATOM 5963 O O . ASN D 1 36 ? 62.788 -14.899 44.645 1.00 29.51 37 ASN D O 1
ATOM 5974 N N . LEU D 1 37 ? 61.766 -12.916 44.297 1.00 31.16 38 LEU D N 1
ATOM 5975 C CA . LEU D 1 37 ? 62.321 -12.260 45.466 1.00 30.31 38 LEU D CA 1
ATOM 5976 C C . LEU D 1 37 ? 61.192 -11.557 46.198 1.00 30.52 38 LEU D C 1
ATOM 5977 O O . LEU D 1 37 ? 60.295 -10.988 45.572 1.00 31.69 38 LEU D O 1
ATOM 5993 N N . CYS D 1 38 ? 61.239 -11.612 47.524 1.00 33.44 39 CYS D N 1
ATOM 5994 C CA . CYS D 1 38 ? 60.255 -10.953 48.366 1.00 32.02 39 CYS D CA 1
ATOM 5995 C C . CYS D 1 38 ? 60.974 -10.105 49.410 1.00 32.05 39 CYS D C 1
ATOM 5996 O O . CYS D 1 38 ? 62.029 -10.492 49.913 1.00 30.15 39 CYS D O 1
ATOM 6004 N N . VAL D 1 39 ? 60.403 -8.944 49.720 1.00 30.18 40 VAL D N 1
ATOM 6005 C CA . VAL D 1 39 ? 60.932 -8.085 50.773 1.00 29.81 40 VAL D CA 1
ATOM 6006 C C . VAL D 1 39 ? 59.779 -7.595 51.644 1.00 30.01 40 VAL D C 1
ATOM 6007 O O . VAL D 1 39 ? 58.708 -7.259 51.140 1.00 30.96 40 VAL D O 1
ATOM 6019 N N . LYS D 1 40 ? 60.004 -7.577 52.954 1.00 35.57 41 LYS D N 1
ATOM 6020 C CA . LYS D 1 40 ? 58.975 -7.174 53.904 1.00 36.10 41 LYS D CA 1
ATOM 6021 C C . LYS D 1 40 ? 59.522 -6.264 54.993 1.00 35.05 41 LYS D C 1
ATOM 6022 O O . LYS D 1 40 ? 60.625 -6.465 55.494 1.00 32.66 41 LYS D O 1
ATOM 6040 N N . VAL D 1 41 ? 58.729 -5.264 55.355 1.00 33.84 42 VAL D N 1
ATOM 6041 C CA . VAL D 1 41 ? 58.993 -4.460 56.536 1.00 35.91 42 VAL D CA 1
ATOM 6042 C C . VAL D 1 41 ? 57.753 -4.528 57.413 1.00 36.86 42 VAL D C 1
ATOM 6043 O O . VAL D 1 41 ? 56.640 -4.290 56.943 1.00 39.84 42 VAL D O 1
ATOM 6056 N N . THR D 1 42 ? 57.945 -4.876 58.680 1.00 34.21 43 THR D N 1
ATOM 6057 C CA . THR D 1 42 ? 56.828 -5.022 59.602 1.00 36.73 43 THR D CA 1
ATOM 6058 C C . THR D 1 42 ? 57.216 -4.627 61.020 1.00 36.43 43 THR D C 1
ATOM 6059 O O . THR D 1 42 ? 58.391 -4.655 61.380 1.00 33.00 43 THR D O 1
ATOM 6070 N N . ASP D 1 43 ? 56.212 -4.252 61.808 1.00 43.41 44 ASP D N 1
ATOM 6071 C CA . ASP D 1 43 ? 56.389 -3.966 63.228 1.00 45.27 44 ASP D CA 1
ATOM 6072 C C . ASP D 1 43 ? 55.347 -4.733 64.038 1.00 46.15 44 ASP D C 1
ATOM 6073 O O . ASP D 1 43 ? 55.046 -4.377 65.177 1.00 44.76 44 ASP D O 1
ATOM 6082 N N . ASP D 1 44 ? 54.803 -5.783 63.422 1.00 46.60 45 ASP D N 1
ATOM 6083 C CA . ASP D 1 44 ? 53.777 -6.641 64.020 1.00 48.00 45 ASP D CA 1
ATOM 6084 C C . ASP D 1 44 ? 52.433 -5.939 64.233 1.00 50.72 45 ASP D C 1
ATOM 6085 O O . ASP D 1 44 ? 51.551 -6.465 64.915 1.00 52.05 45 ASP D O 1
ATOM 6094 N N . LEU D 1 45 ? 52.284 -4.760 63.635 1.00 46.53 46 LEU D N 1
ATOM 6095 C CA . LEU D 1 45 ? 51.001 -4.067 63.587 1.00 45.70 46 LEU D CA 1
ATOM 6096 C C . LEU D 1 45 ? 50.586 -3.952 62.125 1.00 45.88 46 LEU D C 1
ATOM 6097 O O . LEU D 1 45 ? 49.423 -4.149 61.772 1.00 46.96 46 LEU D O 1
ATOM 6113 N N . VAL D 1 46 ? 51.561 -3.638 61.280 1.00 47.59 47 VAL D N 1
ATOM 6114 C CA . VAL D 1 46 ? 51.356 -3.585 59.842 1.00 46.42 47 VAL D CA 1
ATOM 6115 C C . VAL D 1 46 ? 52.460 -4.383 59.165 1.00 43.85 47 VAL D C 1
ATOM 6116 O O . VAL D 1 46 ? 53.572 -4.473 59.684 1.00 43.42 47 VAL D O 1
ATOM 6129 N N . SER D 1 47 ? 52.137 -4.973 58.019 1.00 39.61 48 SER D N 1
ATOM 6130 C CA . SER D 1 47 ? 53.104 -5.737 57.238 1.00 37.96 48 SER D CA 1
ATOM 6131 C C . SER D 1 47 ? 53.119 -5.249 55.799 1.00 39.27 48 SER D C 1
ATOM 6132 O O . SER D 1 47 ? 52.174 -5.475 55.047 1.00 41.43 48 SER D O 1
ATOM 6140 N N . LEU D 1 48 ? 54.195 -4.565 55.428 1.00 41.37 49 LEU D N 1
ATOM 6141 C CA . LEU D 1 48 ? 54.360 -4.073 54.070 1.00 43.81 49 LEU D CA 1
ATOM 6142 C C . LEU D 1 48 ? 55.157 -5.100 53.282 1.00 42.72 49 LEU D C 1
ATOM 6143 O O . LEU D 1 48 ? 56.230 -5.512 53.711 1.00 40.35 49 LEU D O 1
ATOM 6159 N N . VAL D 1 49 ? 54.620 -5.512 52.137 1.00 44.20 50 VAL D N 1
ATOM 6160 C CA . VAL D 1 49 ? 55.215 -6.580 51.342 1.00 43.33 50 VAL D CA 1
ATOM 6161 C C . VAL D 1 49 ? 55.372 -6.147 49.890 1.00 43.00 50 VAL D C 1
ATOM 6162 O O . VAL D 1 49 ? 54.535 -5.420 49.353 1.00 45.58 50 VAL D O 1
ATOM 6175 N N . TYR D 1 50 ? 56.453 -6.597 49.264 1.00 38.94 51 TYR D N 1
ATOM 6176 C CA . TYR D 1 50 ? 56.678 -6.361 47.845 1.00 40.21 51 TYR D CA 1
ATOM 6177 C C . TYR D 1 50 ? 57.295 -7.598 47.202 1.00 39.16 51 TYR D C 1
ATOM 6178 O O . TYR D 1 50 ? 58.456 -7.923 47.453 1.00 37.52 51 TYR D O 1
ATOM 6196 N N . LYS D 1 51 ? 56.508 -8.289 46.383 1.00 37.38 52 LYS D N 1
ATOM 6197 C CA . LYS D 1 51 ? 56.976 -9.483 45.686 1.00 39.62 52 LYS D CA 1
ATOM 6198 C C . LYS D 1 51 ? 57.282 -9.145 44.237 1.00 38.88 52 LYS D C 1
ATOM 6199 O O . LYS D 1 51 ? 56.563 -8.369 43.611 1.00 38.92 52 LYS D O 1
ATOM 6218 N N . THR D 1 52 ? 58.349 -9.730 43.705 1.00 35.58 53 THR D N 1
ATOM 6219 C CA . THR D 1 52 ? 58.778 -9.421 42.352 1.00 38.11 53 THR D CA 1
ATOM 6220 C C . THR D 1 52 ? 59.595 -10.545 41.724 1.00 40.15 53 THR D C 1
ATOM 6221 O O . THR D 1 52 ? 60.275 -11.305 42.421 1.00 36.26 53 THR D O 1
ATOM 6232 N N . ASP D 1 53 ? 59.516 -10.629 40.400 1.00 41.55 54 ASP D N 1
ATOM 6233 C CA . ASP D 1 53 ? 60.319 -11.562 39.621 1.00 44.14 54 ASP D CA 1
ATOM 6234 C C . ASP D 1 53 ? 61.145 -10.815 38.573 1.00 47.93 54 ASP D C 1
ATOM 6235 O O . ASP D 1 53 ? 61.761 -11.433 37.709 1.00 50.49 54 ASP D O 1
ATOM 6244 N N . GLN D 1 54 ? 61.146 -9.485 38.656 1.00 51.39 55 GLN D N 1
ATOM 6245 C CA . GLN D 1 54 ? 61.889 -8.647 37.718 1.00 50.47 55 GLN D CA 1
ATOM 6246 C C . GLN D 1 54 ? 63.302 -8.395 38.233 1.00 45.65 55 GLN D C 1
ATOM 6247 O O . GLN D 1 54 ? 63.488 -7.934 39.361 1.00 44.74 55 GLN D O 1
ATOM 6261 N N . ALA D 1 55 ? 64.293 -8.690 37.396 1.00 44.23 56 ALA D N 1
ATOM 6262 C CA . ALA D 1 55 ? 65.696 -8.582 37.788 1.00 43.98 56 ALA D CA 1
ATOM 6263 C C . ALA D 1 55 ? 66.099 -7.142 38.099 1.00 44.48 56 ALA D C 1
ATOM 6264 O O . ALA D 1 55 ? 66.995 -6.906 38.911 1.00 43.99 56 ALA D O 1
ATOM 6271 N N . GLN D 1 56 ? 65.440 -6.183 37.454 1.00 50.84 57 GLN D N 1
ATOM 6272 C CA . GLN D 1 56 ? 65.747 -4.771 37.673 1.00 50.95 57 GLN D CA 1
ATOM 6273 C C . GLN D 1 56 ? 65.458 -4.358 39.117 1.00 48.57 57 GLN D C 1
ATOM 6274 O O . GLN D 1 56 ? 65.992 -3.363 39.603 1.00 46.14 57 GLN D O 1
ATOM 6288 N N . ASP D 1 57 ? 64.624 -5.131 39.805 1.00 47.98 58 ASP D N 1
ATOM 6289 C CA . ASP D 1 57 ? 64.261 -4.816 41.184 1.00 47.25 58 ASP D CA 1
ATOM 6290 C C . ASP D 1 57 ? 65.316 -5.275 42.187 1.00 45.02 58 ASP D C 1
ATOM 6291 O O . ASP D 1 57 ? 65.308 -4.840 43.336 1.00 45.03 58 ASP D O 1
ATOM 6300 N N . VAL D 1 58 ? 66.218 -6.149 41.759 1.00 41.90 59 VAL D N 1
ATOM 6301 C CA . VAL D 1 58 ? 67.266 -6.649 42.646 1.00 40.97 59 VAL D CA 1
ATOM 6302 C C . VAL D 1 58 ? 68.112 -5.506 43.198 1.00 41.18 59 VAL D C 1
ATOM 6303 O O . VAL D 1 58 ? 68.283 -5.385 44.411 1.00 40.35 59 VAL D O 1
ATOM 6316 N N . LYS D 1 59 ? 68.638 -4.674 42.306 1.00 44.54 60 LYS D N 1
ATOM 6317 C CA . LYS D 1 59 ? 69.453 -3.533 42.709 1.00 44.90 60 LYS D CA 1
ATOM 6318 C C . LYS D 1 59 ? 68.669 -2.608 43.635 1.00 44.71 60 LYS D C 1
ATOM 6319 O O . LYS D 1 59 ? 69.188 -2.155 44.654 1.00 44.23 60 LYS D O 1
ATOM 6338 N N . LYS D 1 60 ? 67.420 -2.333 43.267 1.00 52.98 61 LYS D N 1
ATOM 6339 C CA . LYS D 1 60 ? 66.554 -1.450 44.042 1.00 53.28 61 LYS D CA 1
ATOM 6340 C C . LYS D 1 60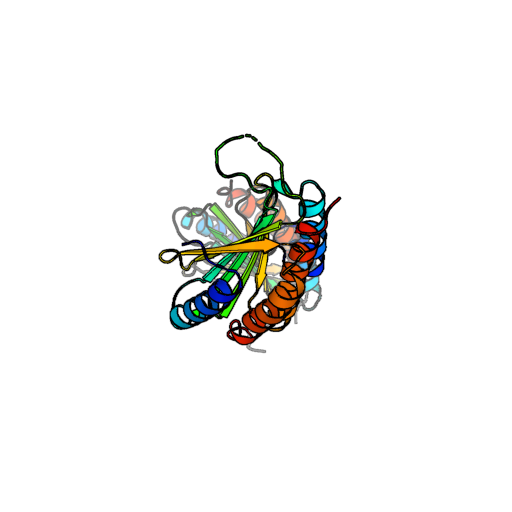 ? 66.378 -1.971 45.460 1.00 52.21 61 LYS D C 1
ATOM 6341 O O . LYS D 1 60 ? 66.533 -1.230 46.430 1.00 51.74 61 LYS D O 1
ATOM 6360 N N . ILE D 1 61 ? 66.046 -3.254 45.570 1.00 52.95 62 ILE D N 1
ATOM 6361 C CA . ILE D 1 61 ? 65.818 -3.885 46.864 1.00 53.07 62 ILE D CA 1
ATOM 6362 C C . ILE D 1 61 ? 67.109 -3.939 47.671 1.00 53.12 62 ILE D C 1
ATOM 6363 O O . ILE D 1 61 ? 67.107 -3.699 48.877 1.00 53.04 62 ILE D O 1
ATOM 6379 N N . GLU D 1 62 ? 68.211 -4.252 46.999 1.00 60.74 63 GLU D N 1
ATOM 6380 C CA . GLU D 1 62 ? 69.511 -4.311 47.654 1.00 61.69 63 GLU D CA 1
ATOM 6381 C C . GLU D 1 62 ? 69.907 -2.939 48.188 1.00 62.04 63 GLU D C 1
ATOM 6382 O O . GLU D 1 62 ? 70.374 -2.815 49.320 1.00 61.31 63 GLU D O 1
ATOM 6394 N N . LYS D 1 63 ? 69.721 -1.912 47.362 1.00 56.56 64 LYS D N 1
ATOM 6395 C CA . LYS D 1 63 ? 70.043 -0.542 47.743 1.00 55.91 64 LYS D CA 1
ATOM 6396 C C . LYS D 1 63 ? 69.156 -0.102 48.907 1.00 55.50 64 LYS D C 1
ATOM 6397 O O . LYS D 1 63 ? 69.590 0.632 49.793 1.00 55.02 64 LYS D O 1
ATOM 6416 N N . PHE D 1 64 ? 67.913 -0.571 48.904 1.00 62.33 65 PHE D N 1
ATOM 6417 C CA . PHE D 1 64 ? 66.959 -0.256 49.961 1.00 61.99 65 PHE D CA 1
ATOM 6418 C C . PHE D 1 64 ? 67.385 -0.883 51.286 1.00 60.24 65 PHE D C 1
ATOM 6419 O O . PHE D 1 64 ? 67.347 -0.236 52.333 1.00 59.39 65 PHE D O 1
ATOM 6436 N N . HIS D 1 65 ? 67.796 -2.144 51.224 1.00 61.02 66 HIS D N 1
ATOM 6437 C CA . HIS D 1 65 ? 68.266 -2.875 52.394 1.00 59.10 66 HIS D CA 1
ATOM 6438 C C . HIS D 1 65 ? 69.478 -2.180 53.010 1.00 56.37 66 HIS D C 1
ATOM 6439 O O . HIS D 1 65 ? 69.570 -2.028 54.228 1.00 54.23 66 HIS D O 1
ATOM 6454 N N . SER D 1 66 ? 70.404 -1.757 52.155 1.00 50.07 67 SER D N 1
ATOM 6455 C CA . SER D 1 66 ? 71.624 -1.089 52.597 1.00 49.39 67 SER D CA 1
ATOM 6456 C C . SER D 1 66 ? 71.330 0.235 53.289 1.00 49.82 67 SER D C 1
ATOM 6457 O O . SER D 1 66 ? 71.927 0.546 54.318 1.00 47.86 67 SER D O 1
ATOM 6465 N N . GLN D 1 67 ? 70.422 1.015 52.710 1.00 64.13 68 GLN D N 1
ATOM 6466 C CA . GLN D 1 67 ? 70.019 2.293 53.288 1.00 64.48 68 GLN D CA 1
ATOM 6467 C C . GLN D 1 67 ? 69.526 2.108 54.720 1.00 60.32 68 GLN D C 1
ATOM 6468 O O . GLN D 1 67 ? 69.917 2.847 55.622 1.00 57.63 68 GLN D O 1
ATOM 6482 N N . LEU D 1 68 ? 68.672 1.108 54.917 1.00 53.08 69 LEU D N 1
ATOM 6483 C CA . LEU D 1 68 ? 68.095 0.827 56.228 1.00 50.92 69 LEU D CA 1
ATOM 6484 C C . LEU D 1 68 ? 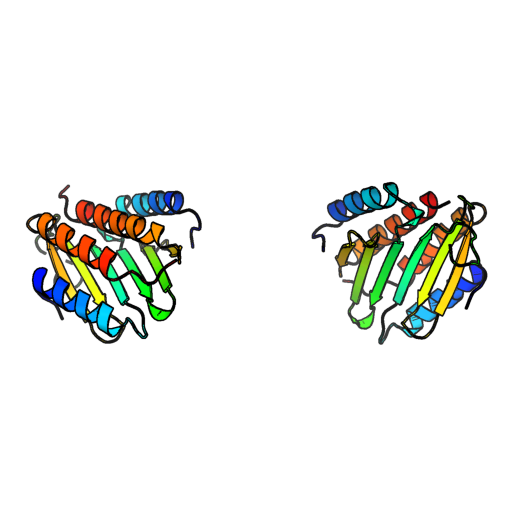69.141 0.371 57.232 1.00 50.56 69 LEU D C 1
ATOM 6485 O O . LEU D 1 68 ? 69.031 0.652 58.425 1.00 49.38 69 LEU D O 1
ATOM 6501 N N . MET D 1 69 ? 70.149 -0.343 56.746 1.00 53.30 70 MET D N 1
ATOM 6502 C CA . MET D 1 69 ? 71.220 -0.841 57.596 1.00 52.83 70 MET D CA 1
ATOM 6503 C C . MET D 1 69 ? 71.989 0.320 58.223 1.00 53.66 70 MET D C 1
ATOM 6504 O O . MET D 1 69 ? 72.403 0.254 59.379 1.00 53.55 70 MET D O 1
ATOM 6518 N N . ARG D 1 70 ? 72.166 1.387 57.450 1.00 60.04 71 ARG D N 1
ATOM 6519 C CA . ARG D 1 70 ? 72.927 2.549 57.896 1.00 60.96 71 ARG D CA 1
ATOM 6520 C C . ARG D 1 70 ? 72.170 3.378 58.931 1.00 59.36 71 ARG D C 1
ATOM 6521 O O . ARG D 1 70 ? 72.780 4.024 59.781 1.00 58.31 71 ARG D O 1
ATOM 6542 N N . LEU D 1 71 ? 70.844 3.363 58.850 1.00 55.92 72 LEU D N 1
ATOM 6543 C CA . LEU D 1 71 ? 70.013 4.135 59.768 1.00 56.50 72 LEU D CA 1
ATOM 6544 C C . LEU D 1 71 ? 69.903 3.451 61.125 1.00 57.85 72 LEU D C 1
ATOM 6545 O O . LEU D 1 71 ? 69.611 4.098 62.132 1.00 59.13 72 LEU D O 1
ATOM 6561 N N . MET D 1 72 ? 70.136 2.142 61.147 1.00 56.89 73 MET D N 1
ATOM 6562 C CA . MET D 1 72 ? 70.037 1.369 62.380 1.00 55.01 73 MET D CA 1
ATOM 6563 C C . MET D 1 72 ? 71.269 1.550 63.268 1.00 54.70 73 MET D C 1
ATOM 6564 O O . MET D 1 72 ? 71.283 1.092 64.412 1.00 54.15 73 MET D O 1
ATOM 6578 N N . VAL D 1 73 ? 72.292 2.224 62.742 1.00 57.52 74 VAL D N 1
ATOM 6579 C CA . VAL D 1 73 ? 73.534 2.456 63.481 1.00 58.23 74 VAL D CA 1
ATOM 6580 C C . VAL D 1 73 ? 73.926 3.933 63.484 1.00 58.71 74 VAL D C 1
ATOM 6581 O O . VAL D 1 73 ? 73.085 4.813 63.289 1.00 60.35 74 VAL D O 1
ATOM 6594 N N . GLY E 2 1 ? 74.562 -20.276 63.833 1.00 33.84 2 GLY E N 1
ATOM 6595 C CA . GLY E 2 1 ? 75.349 -19.838 64.968 1.00 35.07 2 GLY E CA 1
ATOM 6596 C C . GLY E 2 1 ? 75.847 -18.415 64.809 1.00 34.89 2 GLY E C 1
ATOM 6597 O O . GLY E 2 1 ? 75.873 -17.873 63.706 1.00 34.11 2 GLY E O 1
ATOM 6600 N N . ALA E 2 2 ? 76.242 -17.807 65.923 1.00 36.03 3 ALA E N 1
ATOM 6601 C CA . ALA E 2 2 ? 76.761 -16.448 65.904 1.00 37.15 3 ALA E CA 1
ATOM 6602 C C . ALA E 2 2 ? 78.182 -16.456 65.366 1.00 38.06 3 ALA E C 1
ATOM 6603 O O . ALA E 2 2 ? 78.956 -17.370 65.648 1.00 38.96 3 ALA E O 1
ATOM 6610 N N . MET E 2 3 ? 78.520 -15.434 64.588 1.00 41.22 4 MET E N 1
ATOM 6611 C CA . MET E 2 3 ? 79.858 -15.319 64.022 1.00 42.59 4 MET E CA 1
ATOM 6612 C C . MET E 2 3 ? 80.171 -13.874 63.668 1.00 43.88 4 MET E C 1
ATOM 6613 O O . MET E 2 3 ? 79.291 -13.013 63.682 1.00 37.84 4 MET E O 1
ATOM 6627 N N . GLU E 2 4 ? 81.435 -13.618 63.350 1.00 48.35 5 GLU E N 1
ATOM 6628 C CA . GLU E 2 4 ? 81.876 -12.281 62.978 1.00 50.83 5 GLU E CA 1
ATOM 6629 C C . GLU E 2 4 ? 81.337 -11.915 61.605 1.00 47.82 5 GLU E C 1
ATOM 6630 O O . GLU E 2 4 ? 80.954 -12.789 60.830 1.00 47.87 5 GLU E O 1
ATOM 6642 N N . SER E 2 5 ? 81.308 -10.618 61.313 1.00 42.03 6 SER E N 1
ATOM 6643 C CA . SER E 2 5 ? 80.678 -10.112 60.096 1.00 43.21 6 SER E CA 1
ATOM 6644 C C . SER E 2 5 ? 81.297 -10.704 58.832 1.00 45.16 6 SER E C 1
ATOM 6645 O O . SER E 2 5 ? 80.612 -10.893 57.826 1.00 43.40 6 SER E O 1
ATOM 6653 N N . GLU E 2 6 ? 82.590 -11.003 58.898 1.00 55.12 7 GLU E N 1
ATOM 6654 C CA . GLU E 2 6 ? 83.336 -11.475 57.737 1.00 55.38 7 GLU E CA 1
ATOM 6655 C C . GLU E 2 6 ? 82.963 -12.917 57.414 1.00 51.69 7 GLU E C 1
ATOM 6656 O O . GLU E 2 6 ? 82.860 -13.300 56.248 1.00 50.67 7 GLU E O 1
ATOM 6668 N N . GLN E 2 7 ? 82.763 -13.711 58.459 1.00 46.60 8 GLN E N 1
ATOM 6669 C CA . GLN E 2 7 ? 82.420 -15.115 58.302 1.00 45.33 8 GLN E CA 1
ATOM 6670 C C . GLN E 2 7 ? 80.945 -15.246 57.934 1.00 42.89 8 GLN E C 1
ATOM 6671 O O . GLN E 2 7 ? 80.545 -16.165 57.215 1.00 40.83 8 GLN E O 1
ATOM 6685 N N . PHE E 2 8 ? 80.139 -14.317 58.434 1.00 36.83 9 PHE E N 1
ATOM 6686 C CA . PHE E 2 8 ? 78.722 -14.291 58.114 1.00 34.62 9 PHE E CA 1
ATOM 6687 C C . PHE E 2 8 ? 78.513 -14.204 56.610 1.00 33.96 9 PHE E C 1
ATOM 6688 O O . PHE E 2 8 ? 77.680 -14.915 56.048 1.00 32.80 9 PHE E O 1
ATOM 6705 N N . LEU E 2 9 ? 79.270 -13.326 55.963 1.00 35.22 10 LEU E N 1
ATOM 6706 C CA . LEU E 2 9 ? 79.155 -13.138 54.522 1.00 34.83 10 LEU E CA 1
ATOM 6707 C C . LEU E 2 9 ? 79.528 -14.411 53.783 1.00 35.64 10 LEU E C 1
ATOM 6708 O O . LEU E 2 9 ? 78.870 -14.793 52.817 1.00 34.64 10 LEU E O 1
ATOM 6724 N N . THR E 2 10 ? 80.590 -15.064 54.241 1.00 37.22 11 THR E N 1
ATOM 6725 C CA . THR E 2 10 ? 81.068 -16.281 53.604 1.00 38.45 11 THR E CA 1
ATOM 6726 C C . THR E 2 10 ? 80.027 -17.390 53.699 1.00 37.13 11 THR E C 1
ATOM 6727 O O . THR E 2 10 ? 79.747 -18.079 52.718 1.00 37.01 11 THR E O 1
ATOM 6738 N N . GLU E 2 11 ? 79.456 -17.552 54.886 1.00 36.96 12 GLU E N 1
ATOM 6739 C CA . GLU E 2 11 ? 78.451 -18.579 55.123 1.00 35.89 12 GLU E CA 1
ATOM 6740 C C . GLU E 2 11 ? 77.147 -18.249 54.412 1.00 33.71 12 GLU E C 1
ATOM 6741 O O . GLU E 2 11 ? 76.419 -19.147 54.001 1.00 33.09 12 GLU E O 1
ATOM 6753 N N . LEU E 2 12 ? 76.848 -16.959 54.283 1.00 32.57 13 LEU E N 1
ATOM 6754 C CA . LEU E 2 12 ? 75.647 -16.528 53.578 1.00 30.64 13 LEU E CA 1
ATOM 6755 C C . LEU E 2 12 ? 75.767 -16.864 52.092 1.00 30.81 13 LEU E C 1
ATOM 6756 O O . LEU E 2 12 ? 74.779 -17.220 51.448 1.00 29.56 13 LEU E O 1
ATOM 6772 N N . THR E 2 13 ? 76.978 -16.751 51.550 1.00 32.68 14 THR E N 1
ATOM 6773 C CA . THR E 2 13 ? 77.218 -17.143 50.166 1.00 33.27 14 THR E CA 1
ATOM 6774 C C . THR E 2 13 ? 76.914 -18.627 49.988 1.00 34.03 14 THR E C 1
ATOM 6775 O O . THR E 2 13 ? 76.263 -19.018 49.018 1.00 34.43 14 THR E O 1
ATOM 6786 N N . ARG E 2 14 ? 77.384 -19.449 50.925 1.00 39.26 15 ARG E N 1
ATOM 6787 C CA . ARG E 2 14 ? 77.134 -20.888 50.874 1.00 40.15 15 ARG E CA 1
ATOM 6788 C C . ARG E 2 14 ? 75.643 -21.177 50.947 1.00 37.11 15 ARG E C 1
ATOM 6789 O O . ARG E 2 14 ? 75.143 -22.102 50.309 1.00 33.37 15 ARG E O 1
ATOM 6810 N N . LEU E 2 15 ? 74.937 -20.386 51.742 1.00 35.13 16 LEU E N 1
ATOM 6811 C CA . LEU E 2 15 ? 73.511 -20.590 51.930 1.00 32.08 16 LEU E CA 1
ATOM 6812 C C . LEU E 2 15 ? 72.775 -20.370 50.607 1.00 30.42 16 LEU E C 1
ATOM 6813 O O . LEU E 2 15 ? 71.946 -21.187 50.208 1.00 29.48 16 LEU E O 1
ATOM 6829 N N . PHE E 2 16 ? 73.095 -19.280 49.918 1.00 27.79 17 PHE E N 1
ATOM 6830 C CA . PHE E 2 16 ? 72.531 -19.024 48.596 1.00 26.92 17 PHE E CA 1
ATOM 6831 C C . PHE E 2 16 ? 72.832 -20.165 47.633 1.00 28.09 17 PHE E C 1
ATOM 6832 O O . PHE E 2 16 ? 71.949 -20.629 46.912 1.00 27.31 17 PHE E O 1
ATOM 6849 N N . GLN E 2 17 ? 74.084 -20.610 47.617 1.00 32.23 18 GLN E N 1
ATOM 6850 C CA . GLN E 2 17 ? 74.498 -21.677 46.710 1.00 35.78 18 GLN E CA 1
ATOM 6851 C C . GLN E 2 17 ? 73.816 -22.994 47.066 1.00 36.51 18 GLN E C 1
ATOM 6852 O O . GLN E 2 17 ? 73.500 -23.796 46.191 1.00 36.87 18 GLN E O 1
ATOM 6866 N N . LYS E 2 18 ? 73.584 -23.205 48.355 1.00 37.31 19 LYS E N 1
ATOM 6867 C CA . LYS E 2 18 ? 72.922 -24.415 48.823 1.00 37.17 19 LYS E CA 1
ATOM 6868 C C . LYS E 2 18 ? 71.463 -24.457 48.370 1.00 32.14 19 LYS E C 1
ATOM 6869 O O . LYS E 2 18 ? 70.891 -25.532 48.218 1.00 32.82 19 LYS E O 1
ATOM 6888 N N . CYS E 2 19 ? 70.873 -23.283 48.149 1.00 28.39 20 CYS E N 1
ATOM 6889 C CA . CYS E 2 19 ? 69.441 -23.173 47.876 1.00 26.89 20 CYS E CA 1
ATOM 6890 C C . CYS E 2 19 ? 69.096 -22.774 46.435 1.00 28.83 20 CYS E C 1
ATOM 6891 O O . CYS E 2 19 ? 68.063 -22.139 46.193 1.00 30.50 20 CYS E O 1
ATOM 6899 N N . ARG E 2 20 ? 69.942 -23.148 45.481 1.00 30.09 21 ARG E N 1
ATOM 6900 C CA . ARG E 2 20 ? 69.693 -22.810 44.082 1.00 32.18 21 ARG E CA 1
ATOM 6901 C C . ARG E 2 20 ? 68.743 -23.801 43.414 1.00 33.99 21 ARG E C 1
ATOM 6902 O O . ARG E 2 20 ? 68.042 -23.453 42.465 1.00 37.64 21 ARG E O 1
ATOM 6923 N N . THR E 2 21 ? 68.717 -25.032 43.912 1.00 27.69 22 THR E N 1
ATOM 6924 C CA . THR E 2 21 ? 67.856 -26.064 43.346 1.00 28.18 22 THR E CA 1
ATOM 6925 C C . THR E 2 21 ? 66.570 -26.210 44.152 1.00 27.21 22 THR E C 1
ATOM 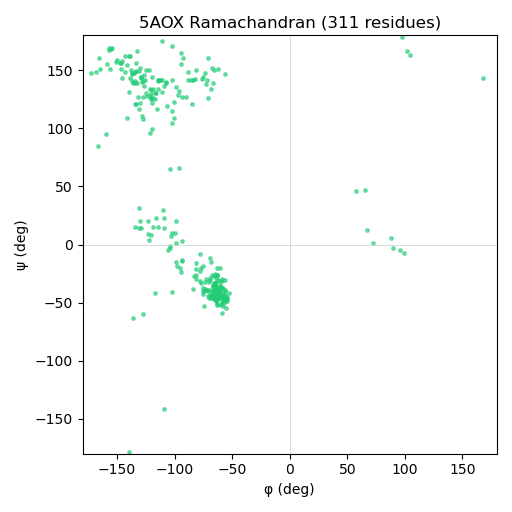6926 O O . THR E 2 21 ? 65.587 -26.766 43.668 1.00 27.66 22 THR E O 1
ATOM 6937 N N . SER E 2 22 ? 66.582 -25.710 45.382 1.00 28.83 23 SER E N 1
ATOM 6938 C CA . SER E 2 22 ? 65.429 -25.819 46.264 1.00 28.62 23 SER E CA 1
ATOM 6939 C C . SER E 2 22 ? 65.649 -25.003 47.533 1.00 26.32 23 SER E C 1
ATOM 6940 O O . SER E 2 22 ? 66.781 -24.864 47.994 1.00 27.10 23 SER E O 1
ATOM 6948 N N . GLY E 2 23 ? 64.568 -24.454 48.082 1.00 23.30 24 GLY E N 1
ATOM 6949 C CA . GLY E 2 23 ? 64.618 -23.776 49.369 1.00 23.30 24 GLY E CA 1
ATOM 6950 C C . GLY E 2 23 ? 64.581 -22.260 49.299 1.00 22.49 24 GLY E C 1
ATOM 6951 O O . GLY E 2 23 ? 64.821 -21.666 48.249 1.00 25.12 24 GLY E O 1
ATOM 6955 N N . SER E 2 24 ? 64.283 -21.638 50.437 1.00 18.50 25 SER E N 1
ATOM 6956 C CA . SER E 2 24 ? 64.225 -20.188 50.542 1.00 18.61 25 SER E CA 1
ATOM 6957 C C . SER E 2 24 ? 65.420 -19.668 51.328 1.00 19.52 25 SER E C 1
ATOM 6958 O O . SER E 2 24 ? 65.823 -20.269 52.317 1.00 19.86 25 SER E O 1
ATOM 6966 N N . VAL E 2 25 ? 65.986 -18.553 50.878 1.00 23.20 26 VAL E N 1
ATOM 6967 C CA . VAL E 2 25 ? 66.996 -17.839 51.656 1.00 22.94 26 VAL E CA 1
ATOM 6968 C C . VAL E 2 25 ? 66.350 -16.654 52.353 1.00 22.00 26 VAL E C 1
ATOM 6969 O O . VAL E 2 25 ? 65.997 -15.669 51.709 1.00 26.90 26 VAL E O 1
ATOM 6982 N N . TYR E 2 26 ? 66.205 -16.757 53.671 1.00 22.38 27 TYR E N 1
ATOM 6983 C CA . TYR E 2 26 ? 65.653 -15.677 54.477 1.00 22.45 27 TYR E CA 1
ATOM 6984 C C . TYR E 2 26 ? 66.782 -14.843 55.076 1.00 25.91 27 TYR E C 1
ATOM 6985 O O . TYR E 2 26 ? 67.725 -15.390 55.639 1.00 24.74 27 TYR E O 1
ATOM 7003 N N . ILE E 2 27 ? 66.684 -13.524 54.952 1.00 24.86 28 ILE E N 1
ATOM 7004 C CA . ILE E 2 27 ? 67.638 -12.622 55.592 1.00 25.86 28 ILE E CA 1
ATOM 7005 C C . ILE E 2 27 ? 66.866 -11.553 56.350 1.00 25.88 28 ILE E C 1
ATOM 7006 O O . ILE E 2 27 ? 66.058 -10.829 55.766 1.00 25.44 28 ILE E O 1
ATOM 7022 N N . THR E 2 28 ? 67.118 -11.467 57.654 1.00 26.99 29 THR E N 1
ATOM 7023 C CA . THR E 2 28 ? 66.390 -10.558 58.529 1.00 27.33 29 THR E CA 1
ATOM 7024 C C . THR E 2 28 ? 67.321 -9.512 59.136 1.00 29.15 29 THR E C 1
ATOM 7025 O O . THR E 2 28 ? 68.369 -9.848 59.683 1.00 27.78 29 THR E O 1
ATOM 7036 N N . LEU E 2 29 ? 66.921 -8.247 59.036 1.00 35.92 30 LEU E N 1
ATOM 7037 C CA . LEU E 2 29 ? 67.715 -7.124 59.529 1.00 38.53 30 LEU E CA 1
ATOM 7038 C C . LEU E 2 29 ? 66.940 -6.337 60.586 1.00 37.83 30 LEU E C 1
ATOM 7039 O O . LEU E 2 29 ? 65.819 -5.894 60.334 1.00 38.44 30 LEU E O 1
ATOM 7055 N N . LYS E 2 30 ? 67.542 -6.169 61.764 1.00 31.57 31 LYS E N 1
ATOM 7056 C CA . LYS E 2 30 ? 66.918 -5.423 62.859 1.00 33.69 31 LYS E CA 1
ATOM 7057 C C . LYS E 2 30 ? 67.928 -4.571 63.620 1.00 36.18 31 LYS E C 1
ATOM 7058 O O . LYS E 2 30 ? 69.117 -4.883 63.662 1.00 37.91 31 LYS E O 1
ATOM 7077 N N . LYS E 2 31 ? 67.441 -3.502 64.238 1.00 39.82 32 LYS E N 1
ATOM 7078 C CA . LYS E 2 31 ? 68.263 -2.716 65.141 1.00 41.29 32 LYS E CA 1
ATOM 7079 C C . LYS E 2 31 ? 68.452 -3.514 66.421 1.00 37.92 32 LYS E C 1
ATOM 7080 O O . LYS E 2 31 ? 67.515 -4.139 66.911 1.00 38.03 32 LYS E O 1
ATOM 7099 N N . TYR E 2 32 ? 69.669 -3.497 66.948 1.00 38.75 33 TYR E N 1
ATOM 7100 C CA . TYR E 2 32 ? 70.013 -4.280 68.127 1.00 38.99 33 TYR E CA 1
ATOM 7101 C C . TYR E 2 32 ? 70.490 -3.350 69.243 1.00 38.92 33 TYR E C 1
ATOM 7102 O O . TYR E 2 32 ? 71.311 -2.461 69.012 1.00 38.87 33 TYR E O 1
ATOM 7120 N N . ASP E 2 33 ? 69.967 -3.558 70.449 1.00 49.16 34 ASP E N 1
ATOM 7121 C CA . ASP E 2 33 ? 70.225 -2.650 71.568 1.00 51.71 34 ASP E CA 1
ATOM 7122 C C . ASP E 2 33 ? 71.234 -3.207 72.573 1.00 50.77 34 ASP E C 1
ATOM 7123 O O . ASP E 2 33 ? 71.552 -2.548 73.564 1.00 50.53 34 ASP E O 1
ATOM 7132 N N . GLY E 2 34 ? 71.718 -4.421 72.322 1.00 47.98 35 GLY E N 1
ATOM 7133 C CA . GLY E 2 34 ? 72.764 -5.015 73.137 1.00 48.14 35 GLY E CA 1
ATOM 7134 C C . GLY E 2 34 ? 72.271 -6.007 74.175 1.00 48.95 35 GLY E C 1
ATOM 7135 O O . GLY E 2 34 ? 73.076 -6.676 74.822 1.00 50.03 35 GLY E O 1
ATOM 7139 N N . ARG E 2 35 ? 70.954 -6.113 74.333 1.00 45.60 36 ARG E N 1
ATOM 7140 C CA . ARG E 2 35 ? 70.371 -6.996 75.339 1.00 45.04 36 ARG E CA 1
ATOM 7141 C C . ARG E 2 35 ? 70.832 -8.445 75.185 1.00 44.24 36 ARG E C 1
ATOM 7142 O O . ARG E 2 35 ? 71.072 -8.918 74.074 1.00 46.37 36 ARG E O 1
ATOM 7163 N N . THR E 2 36 ? 70.958 -9.138 76.314 1.00 42.24 37 THR E N 1
ATOM 7164 C CA . THR E 2 36 ? 71.241 -10.570 76.328 1.00 44.39 37 THR E CA 1
ATOM 7165 C C . THR E 2 36 ? 70.244 -11.282 77.238 1.00 44.33 37 THR E C 1
ATOM 7166 O O . THR E 2 36 ? 70.435 -12.445 77.600 1.00 43.83 37 THR E O 1
ATOM 7177 N N . LYS E 2 37 ? 69.176 -10.573 77.595 1.00 44.79 38 LYS E N 1
ATOM 7178 C CA . LYS E 2 37 ? 68.172 -11.078 78.524 1.00 45.17 38 LYS E CA 1
ATOM 7179 C C . LYS E 2 37 ? 66.789 -10.696 78.019 1.00 44.51 38 LYS E C 1
ATOM 7180 O O . LYS E 2 37 ? 66.659 -9.800 77.185 1.00 41.92 38 LYS E O 1
ATOM 7199 N N . PRO E 2 38 ? 65.745 -11.370 78.523 1.00 55.17 39 PRO E N 1
ATOM 7200 C CA . PRO E 2 38 ? 64.390 -10.943 78.161 1.00 56.16 39 PRO E CA 1
ATOM 7201 C C . PRO E 2 38 ? 64.028 -9.616 78.826 1.00 57.50 39 PRO E C 1
ATOM 7202 O O . PRO E 2 38 ? 64.137 -9.496 80.046 1.00 56.59 39 PRO E O 1
ATOM 7213 N N . ILE E 2 39 ? 63.616 -8.638 78.026 1.00 57.95 40 ILE E N 1
ATOM 7214 C CA . ILE E 2 39 ? 63.234 -7.323 78.532 1.00 58.96 40 ILE E CA 1
ATOM 7215 C C . ILE E 2 39 ? 61.728 -7.129 78.407 1.00 61.20 40 ILE E C 1
ATOM 7216 O O . ILE E 2 39 ? 61.219 -6.835 77.324 1.00 61.97 40 ILE E O 1
ATOM 7232 N N . PRO E 2 50 ? 70.907 0.807 76.658 1.00 78.50 51 PRO E N 1
ATOM 7233 C CA . PRO E 2 50 ? 70.816 0.139 75.354 1.00 78.88 51 PRO E CA 1
ATOM 7234 C C . PRO E 2 50 ? 71.623 0.861 74.277 1.00 78.42 51 PRO E C 1
ATOM 7235 O O . PRO E 2 50 ? 71.667 2.091 74.266 1.00 78.35 51 PRO E O 1
ATOM 7246 N N . ALA E 2 51 ? 72.244 0.098 73.381 1.00 75.18 52 ALA E N 1
ATOM 7247 C CA . ALA E 2 51 ? 73.100 0.663 72.340 1.00 75.12 52 ALA E CA 1
ATOM 7248 C C . ALA E 2 51 ? 72.286 1.166 71.150 1.00 75.20 52 ALA E C 1
ATOM 7249 O O . ALA E 2 51 ? 71.293 0.550 70.761 1.00 75.29 52 ALA E O 1
ATOM 7256 N N . ASP E 2 52 ? 72.721 2.284 70.574 1.00 86.25 53 ASP E N 1
ATOM 7257 C CA . ASP E 2 52 ? 72.038 2.897 69.436 1.00 86.26 53 ASP E CA 1
ATOM 7258 C C . ASP E 2 52 ? 72.910 2.865 68.182 1.00 84.09 53 ASP E C 1
ATOM 7259 O O . ASP E 2 52 ? 72.623 3.559 67.204 1.00 83.15 53 ASP E O 1
ATOM 7268 N N . ASN E 2 53 ? 73.965 2.054 68.214 1.00 75.12 54 ASN E N 1
ATOM 7269 C CA . ASN E 2 53 ? 74.932 1.999 67.121 1.00 75.08 54 ASN E CA 1
ATOM 7270 C C . ASN E 2 53 ? 75.104 0.598 66.541 1.00 75.10 54 ASN E C 1
ATOM 7271 O O . ASN E 2 53 ? 76.110 0.318 65.890 1.00 75.05 54 ASN E O 1
ATOM 7282 N N . LYS E 2 54 ? 74.126 -0.276 66.771 1.00 43.81 55 LYS E N 1
ATOM 7283 C CA . LYS E 2 54 ? 74.229 -1.666 66.327 1.00 44.50 55 LYS E CA 1
ATOM 7284 C C . LYS E 2 54 ? 72.969 -2.168 65.636 1.00 41.71 55 LYS E C 1
ATOM 7285 O O . LYS E 2 54 ? 71.871 -1.651 65.843 1.00 40.36 55 LYS E O 1
ATOM 7304 N N . CYS E 2 55 ? 73.155 -3.184 64.802 1.00 42.87 56 CYS E N 1
ATOM 7305 C CA . CYS E 2 55 ? 72.052 -3.897 64.183 1.00 42.29 56 CYS E CA 1
ATOM 7306 C C . CYS E 2 55 ? 72.502 -5.342 64.012 1.00 40.71 56 CYS E C 1
ATOM 7307 O O . CYS E 2 55 ? 73.700 -5.617 63.975 1.00 40.41 56 CYS E O 1
ATOM 7315 N N . LEU E 2 56 ? 71.548 -6.262 63.934 1.00 37.34 57 LEU E N 1
ATOM 7316 C CA . LEU E 2 56 ? 71.873 -7.672 63.761 1.00 38.33 57 LEU E CA 1
ATOM 7317 C C . LEU E 2 56 ? 71.273 -8.190 62.472 1.00 34.53 57 LEU E C 1
ATOM 7318 O O . LEU E 2 56 ? 70.183 -7.773 62.073 1.00 32.90 57 LEU E O 1
ATOM 7334 N N . LEU E 2 57 ? 72.004 -9.092 61.824 1.00 32.93 58 LEU E N 1
ATOM 7335 C CA . LEU E 2 57 ? 71.506 -9.814 60.665 1.00 34.05 58 LEU E CA 1
ATOM 7336 C C . LEU E 2 57 ? 71.382 -11.288 61.011 1.00 33.27 58 LEU E C 1
ATOM 7337 O O . LEU E 2 57 ? 72.222 -11.833 61.724 1.00 32.53 58 LEU E O 1
ATOM 7353 N N . ARG E 2 58 ? 70.325 -11.920 60.508 1.00 26.50 59 ARG E N 1
ATOM 7354 C CA . ARG E 2 58 ? 70.179 -13.367 60.586 1.00 25.96 59 ARG E CA 1
ATOM 7355 C C . ARG E 2 58 ? 69.919 -13.893 59.190 1.00 25.25 59 ARG E C 1
ATOM 7356 O O . ARG E 2 58 ? 69.275 -13.226 58.379 1.00 24.82 59 ARG E O 1
ATOM 7377 N N . ALA E 2 59 ? 70.428 -15.085 58.908 1.00 25.17 60 ALA E N 1
ATOM 7378 C CA . ALA E 2 59 ? 70.111 -15.766 57.666 1.00 24.49 60 ALA E CA 1
ATOM 7379 C C . ALA E 2 59 ? 69.804 -17.218 57.968 1.00 24.01 60 ALA E C 1
ATOM 7380 O O . ALA E 2 59 ? 70.366 -17.801 58.899 1.00 24.44 60 ALA E O 1
ATOM 7387 N N . THR E 2 60 ? 68.901 -17.791 57.183 1.00 23.43 61 THR E N 1
ATOM 7388 C CA . THR E 2 60 ? 68.530 -19.182 57.342 1.00 23.61 61 THR E CA 1
ATOM 7389 C C . THR E 2 60 ? 67.767 -19.690 56.123 1.00 23.61 61 THR E C 1
ATOM 7390 O O . THR E 2 60 ? 67.238 -18.903 55.337 1.00 21.80 61 THR E O 1
ATOM 7401 N N . ASP E 2 61 ? 67.726 -21.011 55.977 1.00 25.01 62 ASP E N 1
ATOM 7402 C CA . ASP E 2 61 ? 66.813 -21.665 55.047 1.00 26.37 62 ASP E CA 1
ATOM 7403 C C . ASP E 2 61 ? 65.832 -22.545 55.822 1.00 26.94 62 ASP E C 1
ATOM 7404 O O . ASP E 2 61 ? 65.273 -23.504 55.285 1.00 28.60 62 ASP E O 1
ATOM 7413 N N . GLY E 2 62 ? 65.640 -22.218 57.096 1.00 25.27 63 GLY E N 1
ATOM 7414 C CA . GLY E 2 62 ? 64.730 -22.961 57.949 1.00 23.38 63 GLY E CA 1
ATOM 7415 C C . GLY E 2 62 ? 65.389 -24.120 58.682 1.00 24.55 63 GLY E C 1
ATOM 7416 O O . GLY E 2 62 ? 64.737 -24.794 59.479 1.00 27.22 63 GLY E O 1
ATOM 7420 N N . LYS E 2 63 ? 66.676 -24.347 58.414 1.00 25.82 64 LYS E N 1
ATOM 7421 C CA . LYS E 2 63 ? 67.428 -25.436 59.038 1.00 27.58 64 LYS E CA 1
ATOM 7422 C C . LYS E 2 63 ? 68.807 -24.944 59.487 1.00 29.14 64 LYS E C 1
ATOM 7423 O O . LYS E 2 63 ? 69.121 -24.946 60.677 1.00 31.64 64 LYS E O 1
ATOM 7442 N N . LYS E 2 64 ? 69.627 -24.528 58.528 1.00 26.16 65 LYS E N 1
ATOM 7443 C CA . LYS E 2 64 ? 70.891 -23.867 58.832 1.00 27.98 65 LYS E CA 1
ATOM 7444 C C . LYS E 2 64 ? 70.608 -22.437 59.274 1.00 25.80 65 LYS E C 1
ATOM 7445 O O . LYS E 2 64 ? 69.703 -21.783 58.758 1.00 24.20 65 LYS E O 1
ATOM 7464 N N . LYS E 2 65 ? 71.405 -21.954 60.218 1.00 26.46 66 LYS E N 1
ATOM 7465 C CA . LYS E 2 65 ? 71.190 -20.650 60.813 1.00 27.36 66 LYS E CA 1
ATOM 7466 C C . LYS E 2 65 ? 72.518 -19.941 61.023 1.00 26.04 66 LYS E C 1
ATOM 7467 O O . LYS E 2 65 ? 73.447 -20.525 61.573 1.00 26.64 66 LYS E O 1
ATOM 7486 N N . ILE E 2 66 ? 72.602 -18.685 60.591 1.00 26.07 67 ILE E N 1
ATOM 7487 C CA . ILE E 2 66 ? 73.774 -17.851 60.870 1.00 27.13 67 ILE E CA 1
ATOM 7488 C C . ILE E 2 66 ? 73.361 -16.432 61.270 1.00 27.32 67 ILE E C 1
ATOM 7489 O O . ILE E 2 66 ? 72.353 -15.912 60.790 1.00 26.67 67 ILE E O 1
ATOM 7505 N N . SER E 2 67 ? 74.145 -15.815 62.152 1.00 30.81 68 SER E N 1
ATOM 7506 C CA . SER E 2 67 ? 73.871 -14.453 62.613 1.00 31.59 68 SER E CA 1
ATOM 7507 C C . SER E 2 67 ? 75.148 -13.666 62.886 1.00 32.88 68 SER E C 1
ATOM 7508 O O . SER E 2 67 ? 76.211 -14.241 63.121 1.00 33.53 68 SER E O 1
ATOM 7516 N N . THR E 2 68 ? 75.027 -12.343 62.863 1.00 35.15 69 THR E N 1
ATOM 7517 C CA . THR E 2 68 ? 76.142 -11.461 63.178 1.00 36.09 69 THR E CA 1
ATOM 7518 C C . THR E 2 68 ? 75.620 -10.085 63.573 1.00 35.12 69 THR E C 1
ATOM 7519 O O . THR E 2 68 ? 74.516 -9.700 63.188 1.00 35.38 69 THR E O 1
ATOM 7530 N N . VAL E 2 69 ? 76.416 -9.356 64.350 1.00 32.86 70 VAL E N 1
ATOM 7531 C CA . VAL E 2 69 ? 76.068 -8.004 64.764 1.00 33.33 70 VAL E CA 1
ATOM 7532 C C . VAL E 2 69 ? 77.007 -7.023 64.072 1.00 34.29 70 VAL E C 1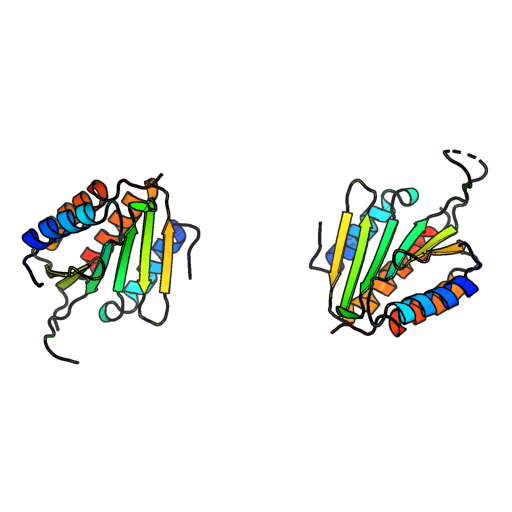
ATOM 7533 O O . VAL E 2 69 ? 78.221 -7.213 64.068 1.00 35.14 70 VAL E O 1
ATOM 7546 N N . VAL E 2 70 ? 76.432 -5.981 63.482 1.00 38.15 71 VAL E N 1
ATOM 7547 C CA . VAL E 2 70 ? 77.195 -4.984 62.741 1.00 37.82 71 VAL E CA 1
ATOM 7548 C C . VAL E 2 70 ? 77.062 -3.636 63.436 1.00 39.42 71 VAL E C 1
ATOM 7549 O O . VAL E 2 70 ? 75.951 -3.202 63.744 1.00 38.95 71 VAL E O 1
ATOM 7562 N N . SER E 2 71 ? 78.199 -2.983 63.676 1.00 42.11 72 SER E N 1
ATOM 7563 C CA . SER E 2 71 ? 78.228 -1.681 64.337 1.00 43.68 72 SER E CA 1
ATOM 7564 C C . SER E 2 71 ? 78.641 -0.578 63.368 1.00 45.74 72 SER E C 1
ATOM 7565 O O . SER E 2 71 ? 79.002 -0.842 62.220 1.00 44.16 72 SER E O 1
ATOM 7573 N N . SER E 2 72 ? 78.590 0.658 63.852 1.00 52.96 73 SER E N 1
ATOM 7574 C CA . SER E 2 72 ? 78.965 1.824 63.062 1.00 53.73 73 SER E CA 1
ATOM 7575 C C . SER E 2 72 ? 80.384 1.700 62.525 1.00 52.94 73 SER E C 1
ATOM 7576 O O . SER E 2 72 ? 80.701 2.222 61.457 1.00 52.13 73 SER E O 1
ATOM 7584 N N . LYS E 2 73 ? 81.234 1.006 63.274 1.00 51.32 74 LYS E N 1
ATOM 7585 C CA . LYS E 2 73 ? 82.635 0.861 62.904 1.00 53.78 74 LYS E CA 1
ATOM 7586 C C . LYS E 2 73 ? 82.808 0.112 61.589 1.00 50.78 74 LYS E C 1
ATOM 7587 O O . LYS E 2 73 ? 83.593 0.527 60.737 1.00 52.18 74 LYS E O 1
ATOM 7606 N N . GLU E 2 74 ? 82.074 -0.985 61.422 1.00 46.24 75 GLU E N 1
ATOM 7607 C CA . GLU E 2 74 ? 82.255 -1.843 60.254 1.00 47.92 75 GLU E CA 1
ATOM 7608 C C . GLU E 2 74 ? 81.135 -1.727 59.223 1.00 45.15 75 GLU E C 1
ATOM 7609 O O . GLU E 2 74 ? 81.223 -2.328 58.156 1.00 43.89 75 GLU E O 1
ATOM 7621 N N . VAL E 2 75 ? 80.094 -0.955 59.529 1.00 42.04 76 VAL E N 1
ATOM 7622 C CA . VAL E 2 75 ? 78.904 -0.923 58.675 1.00 42.50 76 VAL E CA 1
ATOM 7623 C C . VAL E 2 75 ? 79.217 -0.455 57.253 1.00 43.92 76 VAL E C 1
ATOM 7624 O O . VAL E 2 75 ? 78.617 -0.932 56.291 1.00 43.60 76 VAL E O 1
ATOM 7637 N N . ASN E 2 76 ? 80.160 0.473 57.127 1.00 47.78 77 ASN E N 1
ATOM 7638 C CA . ASN E 2 76 ? 80.521 1.021 55.825 1.00 49.31 77 ASN E CA 1
ATOM 7639 C C . ASN E 2 76 ? 81.091 -0.059 54.908 1.00 47.79 77 ASN E C 1
ATOM 7640 O O . ASN E 2 76 ? 80.644 -0.221 53.773 1.00 47.02 77 ASN E O 1
ATOM 7651 N N . LYS E 2 77 ? 82.072 -0.800 55.412 1.00 45.33 78 LYS E N 1
ATOM 7652 C CA . LYS E 2 77 ? 82.673 -1.891 54.657 1.00 45.29 78 LYS E CA 1
ATOM 7653 C C . LYS E 2 77 ? 81.694 -3.051 54.500 1.00 45.86 78 LYS E C 1
ATOM 7654 O O . LYS E 2 77 ? 81.574 -3.637 53.422 1.00 47.66 78 LYS E O 1
ATOM 7673 N N . PHE E 2 78 ? 80.998 -3.389 55.579 1.00 43.74 79 PHE E N 1
ATOM 7674 C CA . PHE E 2 78 ? 80.111 -4.543 55.559 1.00 41.26 79 PHE E CA 1
ATOM 7675 C C . PHE E 2 78 ? 78.931 -4.335 54.614 1.00 41.10 79 PHE E C 1
ATOM 7676 O O . PHE E 2 78 ? 78.490 -5.273 53.954 1.00 40.37 79 PHE E O 1
ATOM 7693 N N . GLN E 2 79 ? 78.423 -3.108 54.550 1.00 45.44 80 GLN E N 1
ATOM 7694 C CA . GLN E 2 79 ? 77.270 -2.799 53.708 1.00 47.25 80 GLN E CA 1
ATOM 7695 C C . GLN E 2 79 ? 77.604 -2.929 52.221 1.00 46.52 80 GLN E C 1
ATOM 7696 O O . GLN E 2 79 ? 76.781 -3.392 51.431 1.00 47.08 80 GLN E O 1
ATOM 7710 N N . MET E 2 80 ? 78.811 -2.523 51.845 1.00 44.16 81 MET E N 1
ATOM 7711 C CA . MET E 2 80 ? 79.250 -2.613 50.458 1.00 45.37 81 MET E CA 1
ATOM 7712 C C . MET E 2 80 ? 79.484 -4.068 50.069 1.00 43.74 81 MET E C 1
ATOM 7713 O O . MET E 2 80 ? 79.148 -4.485 48.959 1.00 44.20 81 MET E O 1
ATOM 7727 N N . ALA E 2 81 ? 80.057 -4.839 50.990 1.00 42.01 82 ALA E N 1
ATOM 7728 C CA . ALA E 2 81 ? 80.335 -6.246 50.739 1.00 40.63 82 ALA E CA 1
ATOM 7729 C C . ALA E 2 81 ? 79.026 -7.017 50.635 1.00 39.51 82 ALA E C 1
ATOM 7730 O O . ALA E 2 81 ? 78.854 -7.860 49.753 1.00 39.45 82 ALA E O 1
ATOM 7737 N N . TYR E 2 82 ? 78.109 -6.712 51.549 1.00 38.84 83 TYR E N 1
ATOM 7738 C CA . TYR E 2 82 ? 76.797 -7.341 51.595 1.00 37.94 83 TYR E CA 1
ATOM 7739 C C . TYR E 2 82 ? 76.020 -7.055 50.314 1.00 39.13 83 TYR E C 1
ATOM 7740 O O . TYR E 2 82 ? 75.411 -7.954 49.735 1.00 38.62 83 TYR E O 1
ATOM 7758 N N . SER E 2 83 ? 76.052 -5.800 49.875 1.00 40.89 84 SER E N 1
ATOM 7759 C CA . SER E 2 83 ? 75.393 -5.399 48.635 1.00 42.41 84 SER E CA 1
ATOM 7760 C C . SER E 2 83 ? 75.903 -6.196 47.441 1.00 42.64 84 SER E C 1
ATOM 7761 O O . SER E 2 83 ? 75.115 -6.713 46.648 1.00 42.65 84 SER E O 1
ATOM 7769 N N . ASN E 2 84 ? 77.224 -6.285 47.318 1.00 48.32 85 ASN E N 1
ATOM 7770 C CA . ASN E 2 84 ? 77.844 -7.045 46.239 1.00 48.31 85 ASN E CA 1
ATOM 7771 C C . ASN E 2 84 ? 77.446 -8.520 46.267 1.00 45.10 85 ASN E C 1
ATOM 7772 O O . ASN E 2 84 ? 77.260 -9.135 45.218 1.00 46.29 85 ASN E O 1
ATOM 7783 N N . LEU E 2 85 ? 77.312 -9.080 47.466 1.00 40.20 86 LEU E N 1
ATOM 7784 C CA . LEU E 2 85 ? 76.924 -10.481 47.619 1.00 38.83 86 LEU E CA 1
ATOM 7785 C C . LEU E 2 85 ? 75.514 -10.722 47.085 1.00 38.82 86 LEU E C 1
ATOM 7786 O O . LEU E 2 85 ? 75.280 -11.674 46.339 1.00 38.93 86 LEU E O 1
ATOM 7802 N N . LEU E 2 86 ? 74.581 -9.862 47.483 1.00 38.83 87 LEU E N 1
ATOM 7803 C CA . LEU E 2 86 ? 73.186 -9.994 47.080 1.00 38.84 87 LEU E CA 1
ATOM 7804 C C . LEU E 2 86 ? 73.036 -9.893 45.562 1.00 40.32 87 LEU E C 1
ATOM 7805 O O . LEU E 2 86 ? 72.330 -10.693 44.945 1.00 40.22 87 LEU E O 1
ATOM 7821 N N . ARG E 2 87 ? 73.697 -8.905 44.967 1.00 41.89 88 ARG E N 1
ATOM 7822 C CA . ARG E 2 87 ? 73.679 -8.748 43.518 1.00 43.74 88 ARG E CA 1
ATOM 7823 C C . ARG E 2 87 ? 74.248 -9.990 42.843 1.00 43.78 88 ARG E C 1
ATOM 7824 O O . ARG E 2 87 ? 73.756 -10.422 41.801 1.00 45.82 88 ARG E O 1
ATOM 7845 N N . ALA E 2 88 ? 75.285 -10.563 43.446 1.00 42.92 89 ALA E N 1
ATOM 7846 C CA . ALA E 2 88 ? 75.982 -11.700 42.857 1.00 43.25 89 ALA E CA 1
ATOM 7847 C C . ALA E 2 88 ? 75.135 -12.968 42.896 1.00 42.18 89 ALA E C 1
ATOM 7848 O O . ALA E 2 88 ? 75.062 -13.704 41.911 1.00 43.12 89 ALA E O 1
ATOM 7855 N N . ASN E 2 89 ? 74.492 -13.214 44.033 1.00 41.00 90 ASN E N 1
ATOM 7856 C CA . ASN E 2 89 ? 73.832 -14.495 44.282 1.00 42.31 90 ASN E CA 1
ATOM 7857 C C . ASN E 2 89 ? 72.348 -14.535 43.922 1.00 41.13 90 ASN E C 1
ATOM 7858 O O . ASN E 2 89 ? 71.761 -15.614 43.845 1.00 41.77 90 ASN E O 1
ATOM 7869 N N . MET E 2 90 ? 71.744 -13.368 43.712 1.00 39.94 91 MET E N 1
ATOM 7870 C CA . MET E 2 90 ? 70.326 -13.288 43.369 1.00 40.01 91 MET E CA 1
ATOM 7871 C C . MET E 2 90 ? 70.148 -12.996 41.884 1.00 41.66 91 MET E C 1
ATOM 7872 O O . MET E 2 90 ? 69.617 -11.952 41.504 1.00 42.43 91 MET E O 1
ATOM 7886 N N . ASP E 2 91 ? 70.582 -13.943 41.057 1.00 44.53 92 ASP E N 1
ATOM 7887 C CA . ASP E 2 91 ? 70.643 -13.764 39.609 1.00 45.71 92 ASP E CA 1
ATOM 7888 C C . ASP E 2 91 ? 69.597 -14.601 38.868 1.00 45.88 92 ASP E C 1
ATOM 7889 O O . ASP E 2 91 ? 69.751 -14.887 37.680 1.00 50.07 92 ASP E O 1
ATOM 7898 N N . GLY E 2 92 ? 68.532 -14.981 39.567 1.00 43.24 93 GLY E N 1
ATOM 7899 C CA . GLY E 2 92 ? 67.562 -15.917 39.029 1.00 43.44 93 GLY E CA 1
ATOM 7900 C C . GLY E 2 92 ? 66.270 -15.293 38.535 1.00 43.77 93 GLY E C 1
ATOM 7901 O O . GLY E 2 92 ? 65.337 -16.013 38.184 1.00 43.85 93 GLY E O 1
ATOM 7905 N N . LEU E 2 93 ? 66.206 -13.965 38.497 1.00 44.11 94 LEU E N 1
ATOM 7906 C CA . LEU E 2 93 ? 64.988 -13.281 38.067 1.00 44.54 94 LEU E CA 1
ATOM 7907 C C . LEU E 2 93 ? 65.014 -12.976 36.572 1.00 46.42 94 LEU E C 1
ATOM 7908 O O . LEU E 2 93 ? 66.077 -12.972 35.947 1.00 47.58 94 LEU E O 1
ATOM 7924 N N . LYS E 2 94 ? 63.833 -12.731 36.008 1.00 71.35 95 LYS E N 1
ATOM 7925 C CA . LYS E 2 94 ? 63.695 -12.427 34.587 1.00 73.84 95 LYS E CA 1
ATOM 7926 C C . LYS E 2 94 ? 63.817 -10.927 34.347 1.00 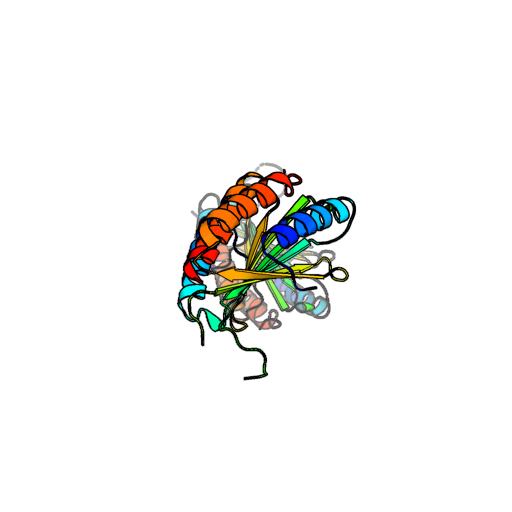75.22 95 LYS E C 1
ATOM 7927 O O . LYS E 2 94 ? 63.772 -10.127 35.282 1.00 75.74 95 LYS E O 1
#

Organism: Homo sapiens (NCBI:txid9606)

InterPro domains:
  IPR008832 Signal recognition particle SRP9 [PIRSF017029] (1-86)
  IPR009018 Signal recognition particle, SRP9/SRP14 subunit [G3DSA:3.30.720.10] (2-86)
  IPR009018 Signal recognition particle, SRP9/SRP14 subunit [SSF54762] (5-79)
  IPR039432 SRP9 domain [PF05486] (5-73)
  IPR039914 Signal recognition particle SRP9-like [PTHR12834] (1-84)

B-factor: mean 38.74, std 17.5, range [7.45, 113.41]

Secondary structure (DSSP, 8-state):
-EESSHHHHHHHHHHHHHH-TTT-EEEEEEETTTTEEEEEEE-SS-EEEEEE--THHHHHHHHHHHHHHHHHTS--/-B--HHHHHHHHHHHHHHTSSS--EEEEEEE-----S------SSEEEEEEESSSSEEEEEEETTTHHHHHHHHHHHHHHH-----/-B-S-HHHHHHHHHHHHTT-GGG-EEEEEEEGGGTEEEEEEE-SS-EEEEEE--THHHHHHHHHHHHHHHHT-/-B--HHHHHHHHHHHHHHTSSS--EEEEEEEE----S----SSEEEEEEESSSSEEEEEEEHHHHHHHHHHHHHHHHHH-----

Radius of gyration: 34.52 Å; Cα contacts (8 Å, |Δi|>4): 592; chains: 4; bounding box: 88×37×75 Å

Sequence (319 aa):
PQYQTWEEFSRAAEKLYLADPMKARVVLKYRHSDGNLCVKVTDDLVSLVYKTDQAQDVKKIEKFHSQLMRLMVAKEGAMESEQFLTELTRLFQKCRTSGSVYITLKKYDGRTKPIFEPADNKCLLRATDGKKKISTVVSSKEVNKFQMAYSNLLRANMDGLKPQYQTWEEFSRAAEKLYLADPMKARVVLKYRHSDGNLCVKVTDDLVSLVYKTDQAQDVKKIEKFHSQLMRLMVGAMESEQFLTELTRLFQKCRTSGSVYITLKKYDGRTKPIPADNKCLLRATDGKKKISTVVSSKEVNKFQMAYSNLLRANMDGLK

Foldseek 3Di:
DEDADLVVLLVVLVVVCVVPVVLKDWDKDDDVPVQKIKIWIDSPVDIYIYIDNDPVCVVVVVVSVVVSVVVSPDDD/DEDELVVLLVVLLVVLVVPVVHADKDKDKAAAQPDDDPPPHGDDFKMKMWIDRVPDIYIYMDGPVCCVVSVVSVVVSCVVSVPPDD/DEDPDPVVLLVVQVVVCVVDVVQKDKDKDDDVPVQKIKIWIDSVVDIYIYIDNDPVCVVVVVVSVVVSVVVSD/DEDELVVLLVVLLVVLVVDPVHFDKDKDKAAAAPDPDPDHDRFKIKIWIDRVPDIYMYMDGPVCCVVSVVSNVVSCVVRVPPDD

Solvent-accessible surface area: 17376 Å² total; per-residue (Å²): 110,103,44,153,78,32,83,98,0,22,159,28,0,68,158,21,5,104,79,60,43,73,92,0,62,0,23,1,63,6,63,42,57,85,10,50,1,22,0,57,0,1,14,100,141,68,48,14,25,16,121,16,60,94,47,109,6,10,118,69,0,8,96,8,0,6,98,2,1,101,71,0,6,61,74,136,60,91,40,124,9,117,95,0,23,66,32,0,40,134,6,7,109,114,5,95,124,75,25,15,2,86,2,20,0,52,22,44,13,25,98,123,147,131,138,147,93,92,25,57,46,72,0,27,0,102,1,33,18,61,165,90,134,2,32,5,57,0,12,48,190,63,7,91,142,6,31,106,39,0,14,72,16,0,108,74,25,5,80,28,20,181,109,119,42,177,72,28,126,86,0,24,154,27,0,47,158,26,5,118,79,53,47,77,101,0,62,0,21,2,62,6,63,37,55,86,14,55,2,22,0,60,0,1,15,106,138,69,50,14,26,15,126,14,53,68,49,125,7,13,127,69,0,6,100,3,0,5,85,0,0,100,90,0,42,63,96,33,122,13,114,96,0,29,69,28,0,40,124,3,6,110,119,4,92,125,74,24,15,2,87,2,20,0,51,24,42,17,34,110,122,146,140,158,148,31,107,61,73,0,26,0,94,0,33,17,65,165,82,135,2,32,6,63,0,13,54,183,60,10,76,150,6,23,96,35,0,1,89,17,0,114,70,20,6,87,25,21,157

Nearest PDB structures (foldseek):
  5aox-assembly1_B  TM=1.012E+00  e=2.809E-18  Homo sapiens
  5aox-assembly2_E  TM=1.005E+00  e=1.896E-16  Homo sapiens
  4uyk-assembly1_B  TM=9.744E-01  e=2.637E-15  Homo sapiens
  7nfx-assembly1_t  TM=9.842E-01  e=1.459E-14  Homo sapiens
  4uyj-assembly2_B  TM=9.798E-01  e=9.840E-14  Homo sapiens